Protein AF-A0A919PPS3-F1 (afdb_monomer_lite)

pLDDT: mean 91.89, std 10.54, range [39.44, 98.62]

Sequence (184 aa):
MQTDGSSWEDLTAAFASSGLPVPPVPDALRPALRAPQPWCWTTRDIDPFQMYLFEPGFLADVLAGGTPDYVAVSHAGHGVNSYAVNYHLVHGRLAVIMQVGWGGVYTDNAAAAHRLGELWQRCDAMLARGGPAGAGRVVCVYSGLRGISACGPVQTGGGDVHDFLAAHCTDGTAAFDTAERLIG

Foldseek 3Di:
DDDPDQVQVVQCCVQVVVVADGADDPPVARNQWDDPDPFKIKNDDDDVVCLLVVPCVVVQVVLLLPDDFMKMWGWDADPQAFIWIWIFTDDAQETETEIFTARHPPDPNVVRRVVNVVVRVLVVLLNVLADGNVVFHWYWYYHPPVQATFIDTHDNHGDDSVNRSVVGTDGHCVSSVVSSVVSD

Organism: NCBI:txid685454

Radius of gyration: 15.56 Å; chains: 1; bounding box: 37×28×47 Å

Structure (mmCIF, N/CA/C/O backbone):
data_AF-A0A919PPS3-F1
#
_entry.id   AF-A0A919PPS3-F1
#
loop_
_atom_site.group_PDB
_atom_site.id
_atom_site.type_symbol
_atom_site.label_atom_id
_atom_site.label_alt_id
_atom_site.label_comp_id
_atom_site.label_asym_id
_atom_site.label_entity_id
_atom_site.label_seq_id
_atom_site.pdbx_PDB_ins_code
_atom_site.Cartn_x
_atom_site.Cartn_y
_atom_site.Cartn_z
_atom_site.occupancy
_atom_site.B_iso_or_equiv
_atom_site.auth_seq_id
_atom_site.auth_comp_id
_atom_site.auth_asym_id
_atom_site.auth_atom_id
_atom_site.pdbx_PDB_model_num
ATOM 1 N N . MET A 1 1 ? -2.341 11.490 -26.272 1.00 39.44 1 MET A N 1
ATOM 2 C CA . MET A 1 1 ? -3.622 10.877 -26.669 1.00 39.44 1 MET A CA 1
ATOM 3 C C . MET A 1 1 ? -4.017 9.969 -25.516 1.00 39.44 1 MET A C 1
ATOM 5 O O . MET A 1 1 ? -3.471 8.882 -25.418 1.00 39.44 1 MET A O 1
ATOM 9 N N . GLN A 1 2 ? -4.786 10.483 -24.552 1.00 40.53 2 GLN A N 1
ATOM 10 C CA . GLN A 1 2 ? -5.319 9.660 -23.464 1.00 40.53 2 GLN A CA 1
ATOM 11 C C . GLN A 1 2 ? -6.455 8.843 -24.068 1.00 40.53 2 GLN A C 1
ATOM 13 O O . GLN A 1 2 ? -7.391 9.409 -24.620 1.00 40.53 2 GLN A O 1
ATOM 18 N N . THR A 1 3 ? -6.302 7.527 -24.079 1.00 41.38 3 THR A N 1
ATOM 19 C CA . THR A 1 3 ? -7.403 6.611 -24.360 1.00 41.38 3 THR A CA 1
ATOM 20 C C . THR A 1 3 ? -8.414 6.747 -23.229 1.00 41.38 3 THR A C 1
ATOM 22 O O . THR A 1 3 ? -8.005 6.715 -22.071 1.00 41.38 3 THR A O 1
ATOM 25 N N . ASP A 1 4 ? -9.698 6.891 -23.562 1.00 54.38 4 ASP A N 1
ATOM 26 C CA . ASP A 1 4 ? -10.851 7.037 -22.652 1.00 54.38 4 ASP A CA 1
ATOM 27 C C . ASP A 1 4 ? -11.123 5.790 -21.768 1.00 54.38 4 ASP A C 1
ATOM 29 O O . ASP A 1 4 ? -12.268 5.449 -21.480 1.00 54.38 4 ASP A O 1
ATOM 33 N N . GLY A 1 5 ? -10.075 5.071 -21.359 1.00 65.50 5 GLY A N 1
ATOM 34 C CA . GLY A 1 5 ? -10.147 3.942 -20.439 1.00 65.50 5 GLY A CA 1
ATOM 35 C C . GLY A 1 5 ? -10.211 4.411 -18.989 1.00 65.50 5 GLY A C 1
ATOM 36 O O . GLY A 1 5 ? -9.657 5.449 -18.616 1.00 65.50 5 GLY A O 1
ATOM 37 N N . SER A 1 6 ? -10.886 3.634 -18.149 1.00 89.69 6 SER A N 1
ATOM 38 C CA . SER A 1 6 ? -10.891 3.879 -16.705 1.00 89.69 6 SER A CA 1
ATOM 39 C C . SER A 1 6 ? -9.467 3.766 -16.138 1.00 89.69 6 SER A C 1
ATOM 41 O O . SER A 1 6 ? -8.663 2.964 -16.612 1.00 89.69 6 SER A O 1
ATOM 43 N N . SER A 1 7 ? -9.137 4.505 -15.070 1.00 95.94 7 SER A N 1
ATOM 44 C CA . SER A 1 7 ? -7.825 4.355 -14.406 1.00 95.94 7 SER A CA 1
ATOM 45 C C . SER A 1 7 ? -7.579 2.934 -13.876 1.00 95.94 7 SER A C 1
ATOM 47 O O . SER A 1 7 ? -6.437 2.556 -13.641 1.00 95.94 7 SER A O 1
ATOM 49 N N . TRP A 1 8 ? -8.637 2.137 -13.701 1.00 96.56 8 TRP A N 1
ATOM 50 C CA . TRP A 1 8 ? -8.533 0.713 -13.396 1.00 96.56 8 TRP A CA 1
ATOM 51 C C . TRP A 1 8 ? -7.994 -0.100 -14.581 1.00 96.56 8 TRP A C 1
ATOM 53 O O . TRP A 1 8 ? -7.073 -0.893 -14.404 1.00 96.56 8 TRP A O 1
ATOM 63 N N . GLU A 1 9 ? -8.515 0.118 -15.790 1.00 96.56 9 GLU A N 1
ATOM 64 C CA . GLU A 1 9 ? -8.012 -0.543 -17.002 1.00 96.56 9 GLU A CA 1
ATOM 65 C C . GLU A 1 9 ? -6.553 -0.165 -17.268 1.00 96.56 9 GLU A C 1
ATOM 67 O O . GLU A 1 9 ? -5.735 -1.043 -17.538 1.00 96.56 9 GLU A O 1
ATOM 72 N N . ASP A 1 10 ? -6.207 1.113 -17.098 1.00 96.81 10 ASP A N 1
ATOM 73 C CA . ASP A 1 10 ? -4.829 1.600 -17.215 1.00 96.81 10 ASP A CA 1
ATOM 74 C C . ASP A 1 10 ? -3.877 0.893 -16.233 1.00 96.81 10 ASP A C 1
ATOM 76 O O . ASP A 1 10 ? -2.855 0.346 -16.652 1.00 96.81 10 ASP A O 1
ATOM 80 N N . LEU A 1 11 ? -4.253 0.793 -14.950 1.00 97.50 11 LEU A N 1
ATOM 81 C CA . LEU A 1 11 ? -3.504 0.028 -13.946 1.00 97.50 11 LEU A CA 1
ATOM 82 C C . LEU A 1 11 ? -3.314 -1.427 -14.388 1.00 97.50 11 LEU A C 1
ATOM 84 O O . LEU A 1 11 ? -2.192 -1.935 -14.391 1.00 97.50 11 LEU A O 1
ATOM 88 N N . THR A 1 12 ? -4.395 -2.105 -14.783 1.00 97.75 12 THR A N 1
ATOM 89 C CA . THR A 1 12 ? -4.326 -3.523 -15.171 1.00 97.75 12 THR A CA 1
ATOM 90 C C . THR A 1 12 ? -3.419 -3.738 -16.383 1.00 97.75 12 THR A C 1
ATOM 92 O O . THR A 1 12 ? -2.615 -4.671 -16.389 1.00 97.75 12 THR A O 1
ATOM 95 N N . ALA A 1 13 ? -3.485 -2.848 -17.378 1.00 96.88 13 ALA A N 1
ATOM 96 C CA . ALA A 1 13 ? -2.667 -2.910 -18.581 1.00 96.88 13 ALA A CA 1
ATOM 97 C C . ALA A 1 13 ? -1.187 -2.621 -18.287 1.00 96.88 13 ALA A C 1
ATOM 99 O O . ALA A 1 13 ? -0.305 -3.309 -18.814 1.00 96.88 13 ALA A O 1
ATOM 100 N N . ALA A 1 14 ? -0.893 -1.647 -17.422 1.00 96.94 14 ALA A N 1
ATOM 101 C CA . ALA A 1 14 ? 0.473 -1.313 -17.029 1.00 96.94 14 ALA A CA 1
ATOM 102 C C . ALA A 1 14 ? 1.150 -2.471 -16.278 1.00 96.94 14 ALA A C 1
ATOM 104 O O . ALA A 1 14 ? 2.280 -2.847 -16.601 1.00 96.94 14 ALA A O 1
ATOM 105 N N . PHE A 1 15 ? 0.442 -3.097 -15.333 1.00 97.69 15 PHE A N 1
ATOM 106 C CA . PHE A 1 15 ? 0.951 -4.260 -14.605 1.00 97.69 15 PHE A CA 1
ATOM 107 C C . PHE A 1 15 ? 1.142 -5.468 -15.533 1.00 97.69 15 PHE A C 1
ATOM 109 O O . PHE A 1 15 ? 2.235 -6.036 -15.576 1.00 97.69 15 PHE A O 1
ATOM 116 N N . ALA A 1 16 ? 0.139 -5.799 -16.352 1.00 97.38 16 ALA A N 1
ATOM 117 C CA . ALA A 1 16 ? 0.213 -6.930 -17.276 1.00 97.38 16 ALA A CA 1
ATOM 118 C C . ALA A 1 16 ? 1.343 -6.782 -18.312 1.00 97.38 16 ALA A C 1
ATOM 120 O O . ALA A 1 16 ? 2.111 -7.721 -18.523 1.00 97.38 16 ALA A O 1
ATOM 121 N N . SER A 1 17 ? 1.494 -5.600 -18.924 1.00 96.69 17 SER A N 1
ATOM 122 C CA . SER A 1 17 ? 2.573 -5.337 -19.895 1.00 96.69 17 SER A CA 1
ATOM 123 C C . SER A 1 17 ? 3.970 -5.368 -19.267 1.00 96.69 17 SER A C 1
ATOM 125 O O . SER A 1 17 ? 4.953 -5.599 -19.969 1.00 96.69 17 SER A O 1
ATOM 127 N N . SER A 1 18 ? 4.050 -5.216 -17.944 1.00 95.56 18 SER A N 1
ATOM 128 C CA . SER A 1 18 ? 5.288 -5.300 -17.165 1.00 95.56 18 SER A CA 1
ATOM 129 C C . SER A 1 18 ? 5.562 -6.690 -16.585 1.00 95.56 18 SER A C 1
ATOM 131 O O . SER A 1 18 ? 6.521 -6.858 -15.833 1.00 95.56 18 SER A O 1
ATOM 133 N N . GLY A 1 19 ? 4.729 -7.690 -16.897 1.00 96.31 19 GLY A N 1
ATOM 134 C CA . GLY A 1 19 ? 4.858 -9.036 -16.335 1.00 96.31 19 GLY A CA 1
ATOM 135 C C . GLY A 1 19 ? 4.562 -9.106 -14.833 1.00 96.31 19 GLY A C 1
ATOM 136 O O . GLY A 1 19 ? 5.010 -10.037 -14.165 1.00 96.31 19 GLY A O 1
ATOM 137 N N . LEU A 1 20 ? 3.833 -8.126 -14.294 1.00 97.81 20 LEU A N 1
ATOM 138 C CA . LEU A 1 20 ? 3.427 -8.081 -12.896 1.00 97.81 20 LEU A CA 1
ATOM 139 C C . LEU A 1 20 ? 1.974 -8.560 -12.739 1.00 97.81 20 LEU A C 1
ATOM 141 O O . LEU A 1 20 ? 1.107 -8.149 -13.513 1.00 97.81 20 LEU A O 1
ATOM 145 N N . PRO A 1 21 ? 1.670 -9.384 -11.721 1.00 97.88 21 PRO A N 1
ATOM 146 C CA . PRO A 1 21 ? 0.286 -9.625 -11.333 1.00 97.88 21 PRO A CA 1
ATOM 147 C C . PRO A 1 21 ? -0.425 -8.330 -10.907 1.00 97.88 21 PRO A C 1
ATOM 149 O O . PRO A 1 21 ? 0.188 -7.409 -10.380 1.00 97.88 21 PRO A O 1
ATOM 152 N N . VAL A 1 22 ? -1.731 -8.247 -11.151 1.00 97.88 22 VAL A N 1
ATOM 153 C CA . VAL A 1 22 ? -2.520 -7.044 -10.850 1.00 97.88 22 VAL A CA 1
ATOM 154 C C . VAL A 1 22 ? -2.787 -6.959 -9.338 1.00 97.88 22 VAL A C 1
ATOM 156 O O . VAL A 1 22 ? -3.219 -7.956 -8.753 1.00 97.88 22 VAL A O 1
ATOM 159 N N . PRO A 1 23 ? -2.578 -5.799 -8.689 1.00 98.00 23 PRO A N 1
ATOM 160 C CA . PRO A 1 23 ? -2.896 -5.623 -7.277 1.00 98.00 23 PRO A CA 1
ATOM 161 C C . PRO A 1 23 ? -4.410 -5.712 -7.032 1.00 98.00 23 PRO A C 1
ATOM 163 O O . PRO A 1 23 ? -5.196 -5.227 -7.853 1.00 98.00 23 PRO A O 1
ATOM 166 N N . PRO A 1 24 ? -4.850 -6.264 -5.888 1.00 97.88 24 PRO A N 1
ATOM 167 C CA . PRO A 1 24 ? -6.259 -6.281 -5.555 1.00 97.88 24 PRO A CA 1
ATOM 168 C C . PRO A 1 24 ? -6.731 -4.849 -5.297 1.00 97.88 24 PRO A C 1
ATOM 170 O O . PRO A 1 24 ? -6.138 -4.104 -4.521 1.00 97.88 24 PRO A O 1
ATOM 173 N N . VAL A 1 25 ? -7.818 -4.461 -5.955 1.00 97.94 25 VAL A N 1
ATOM 174 C CA . VAL A 1 25 ? -8.515 -3.198 -5.709 1.00 97.94 25 VAL A CA 1
ATOM 175 C C . VAL A 1 25 ? -9.984 -3.530 -5.468 1.00 97.94 25 VAL A C 1
ATOM 177 O O . VAL A 1 25 ? -10.609 -4.095 -6.379 1.00 97.94 25 VAL A O 1
ATOM 180 N N . PRO A 1 26 ? -10.548 -3.191 -4.290 1.00 96.81 26 PRO A N 1
ATOM 181 C CA . PRO A 1 26 ? -11.962 -3.411 -4.006 1.00 96.81 26 PRO A CA 1
ATOM 182 C C . PRO A 1 26 ? -12.857 -2.786 -5.078 1.00 96.81 26 PRO A C 1
ATOM 184 O O . PRO A 1 26 ? -12.636 -1.639 -5.471 1.00 96.81 26 PRO A O 1
ATOM 187 N N . ASP A 1 27 ? -13.893 -3.508 -5.515 1.00 95.56 27 ASP A N 1
ATOM 188 C CA . ASP A 1 27 ? -14.814 -3.051 -6.568 1.00 95.56 27 ASP A CA 1
ATOM 189 C C . ASP A 1 27 ? -15.398 -1.664 -6.264 1.00 95.56 27 ASP A C 1
ATOM 191 O O . ASP A 1 27 ? -15.474 -0.815 -7.149 1.00 95.56 27 ASP A O 1
ATOM 195 N N . ALA A 1 28 ? -15.727 -1.404 -4.994 1.00 95.62 28 ALA A N 1
ATOM 196 C CA . ALA A 1 28 ? -16.267 -0.127 -4.530 1.00 95.62 28 ALA A CA 1
ATOM 197 C C . ALA A 1 28 ? -15.304 1.064 -4.709 1.00 95.62 28 ALA A C 1
ATOM 199 O O . ALA A 1 28 ? -15.752 2.206 -4.780 1.00 95.62 28 ALA A O 1
ATOM 200 N N . LEU A 1 29 ? -13.993 0.813 -4.787 1.00 97.38 29 LEU A N 1
ATOM 201 C CA . LEU A 1 29 ? -12.964 1.845 -4.926 1.00 97.38 29 LEU A CA 1
ATOM 202 C C . LEU A 1 29 ? -12.531 2.069 -6.382 1.00 97.38 29 LEU A C 1
ATOM 204 O O . LEU A 1 29 ? -12.005 3.137 -6.694 1.00 97.38 29 LEU A O 1
ATOM 208 N N . ARG A 1 30 ? -12.778 1.114 -7.292 1.00 97.06 30 ARG A N 1
ATOM 209 C CA . ARG A 1 30 ? -12.368 1.224 -8.707 1.00 97.06 30 ARG A CA 1
ATOM 210 C C . ARG A 1 30 ? -12.937 2.458 -9.420 1.00 97.06 30 ARG A C 1
ATOM 212 O O . ARG A 1 30 ? -12.157 3.114 -10.106 1.00 97.06 30 ARG A O 1
ATOM 219 N N . PRO A 1 31 ? -14.223 2.839 -9.253 1.00 96.56 31 PRO A N 1
ATOM 220 C CA . PRO A 1 31 ? -14.768 4.026 -9.918 1.00 96.56 31 PRO A CA 1
ATOM 221 C C . PRO A 1 31 ? -14.121 5.344 -9.474 1.00 96.56 31 PRO A C 1
ATOM 223 O O . PRO A 1 31 ? -14.172 6.322 -10.211 1.00 96.56 31 PRO A O 1
ATOM 226 N N . ALA A 1 32 ? -13.531 5.383 -8.274 1.00 97.19 32 ALA A N 1
ATOM 227 C CA . ALA A 1 32 ? -12.870 6.566 -7.720 1.00 97.19 32 ALA A CA 1
ATOM 228 C C . ALA A 1 32 ? -11.358 6.600 -8.001 1.00 97.19 32 ALA A C 1
ATOM 230 O O . ALA A 1 32 ? -10.677 7.545 -7.595 1.00 97.19 32 ALA A O 1
ATOM 231 N N . LEU A 1 33 ? -10.813 5.562 -8.641 1.00 97.94 33 LEU A N 1
ATOM 232 C CA . LEU A 1 33 ? -9.390 5.465 -8.924 1.00 97.94 33 LEU A CA 1
ATOM 233 C C . LEU A 1 33 ? -8.995 6.535 -9.946 1.00 97.94 33 LEU A C 1
ATOM 235 O O . LEU A 1 33 ? -9.644 6.698 -10.977 1.00 97.94 33 LEU A O 1
ATOM 239 N N . ARG A 1 34 ? -7.912 7.254 -9.659 1.00 97.81 34 ARG A N 1
ATOM 240 C CA . ARG A 1 34 ? -7.309 8.259 -10.540 1.00 97.81 34 ARG A CA 1
ATOM 241 C C . ARG A 1 34 ? -5.864 7.878 -10.823 1.00 97.81 34 ARG A C 1
ATOM 243 O O . ARG A 1 34 ? -5.223 7.287 -9.957 1.00 97.81 34 ARG A O 1
ATOM 250 N N . ALA A 1 35 ? -5.339 8.291 -11.972 1.00 96.94 35 ALA A N 1
ATOM 251 C CA . ALA A 1 35 ? -3.929 8.143 -12.335 1.00 96.94 35 ALA A CA 1
ATOM 252 C C . ALA A 1 35 ? -3.244 9.523 -12.453 1.00 96.94 35 ALA A C 1
ATOM 254 O O . ALA A 1 35 ? -3.087 10.036 -13.562 1.00 96.94 35 ALA A O 1
ATOM 255 N N . PRO A 1 36 ? -2.902 10.196 -11.333 1.00 95.56 36 PRO A N 1
ATOM 256 C CA . PRO A 1 36 ? -2.409 11.579 -11.369 1.00 95.56 36 PRO A CA 1
ATOM 257 C C . PRO A 1 36 ? -1.031 11.734 -12.033 1.00 95.56 36 PRO A C 1
ATOM 259 O O . PRO A 1 36 ? -0.667 12.836 -12.431 1.00 95.56 36 PRO A O 1
ATOM 262 N N . GLN A 1 37 ? -0.261 10.651 -12.144 1.00 94.31 37 GLN A N 1
ATOM 263 C CA . GLN A 1 37 ? 1.046 10.617 -12.800 1.00 94.31 37 GLN A CA 1
ATOM 264 C C . GLN A 1 37 ? 1.357 9.186 -13.271 1.00 94.31 37 GLN A C 1
ATOM 266 O O . GLN A 1 37 ? 0.689 8.249 -12.824 1.00 94.31 37 GLN A O 1
ATOM 271 N N . PRO A 1 38 ? 2.362 8.990 -14.146 1.00 94.19 38 PRO A N 1
ATOM 272 C CA . PRO A 1 38 ? 2.759 7.659 -14.587 1.00 94.19 38 PRO A CA 1
ATOM 273 C C . PRO A 1 38 ? 3.053 6.743 -13.402 1.00 94.19 38 PRO A C 1
ATOM 275 O O . PRO A 1 38 ? 3.725 7.154 -12.457 1.00 94.19 38 PRO A O 1
ATOM 278 N N . TRP A 1 39 ? 2.566 5.503 -13.472 1.00 96.12 39 TRP A N 1
ATOM 279 C CA . TRP A 1 39 ? 2.789 4.497 -12.436 1.00 96.12 39 TRP A CA 1
ATOM 280 C C . TRP A 1 39 ? 2.314 4.897 -11.030 1.00 96.12 39 TRP A C 1
ATOM 282 O O . TRP A 1 39 ? 2.901 4.497 -10.026 1.00 96.12 39 TRP A O 1
ATOM 292 N N . CYS A 1 40 ? 1.237 5.674 -10.935 1.00 98.06 40 CYS A N 1
ATOM 293 C CA . CYS A 1 40 ? 0.580 5.976 -9.670 1.00 98.06 40 CYS A CA 1
ATOM 294 C C . CYS A 1 40 ? -0.930 5.974 -9.871 1.00 98.06 40 CYS A C 1
ATOM 296 O O . CYS A 1 40 ? -1.449 6.769 -10.650 1.00 98.06 40 CYS A O 1
ATOM 298 N N . TRP A 1 41 ? -1.624 5.115 -9.133 1.00 98.56 41 TRP A N 1
ATOM 299 C CA . TRP A 1 41 ? -3.073 4.981 -9.154 1.00 98.56 41 TRP A CA 1
ATOM 300 C C . TRP A 1 41 ? -3.608 5.073 -7.736 1.00 98.56 41 TRP A C 1
ATOM 302 O O . TRP A 1 41 ? -3.172 4.327 -6.866 1.00 98.56 41 TRP A O 1
ATOM 312 N N . THR A 1 42 ? -4.538 5.986 -7.475 1.00 98.50 42 THR A N 1
ATOM 313 C CA . THR A 1 42 ? -4.988 6.269 -6.107 1.00 98.50 42 THR A CA 1
ATOM 314 C C . THR A 1 42 ? -6.402 6.836 -6.057 1.00 98.50 42 THR A C 1
ATOM 316 O O . THR A 1 42 ? -6.835 7.542 -6.970 1.00 98.50 42 THR A O 1
ATOM 319 N N . THR A 1 43 ? -7.121 6.563 -4.969 1.00 98.38 43 THR A N 1
ATOM 320 C CA . THR A 1 43 ? -8.435 7.163 -4.671 1.00 98.38 43 THR A CA 1
ATOM 321 C C . THR A 1 43 ? -8.353 8.381 -3.744 1.00 98.38 43 THR A C 1
ATOM 323 O O . THR A 1 43 ? -9.365 9.034 -3.506 1.00 98.38 43 THR A O 1
ATOM 326 N N . ARG A 1 44 ? -7.163 8.727 -3.234 1.00 96.56 44 ARG A N 1
ATOM 327 C CA . ARG A 1 44 ? -6.901 9.953 -2.450 1.00 96.56 44 ARG A CA 1
ATOM 328 C C . ARG A 1 44 ? -5.644 10.668 -2.935 1.00 96.56 44 ARG A C 1
ATOM 330 O O . ARG A 1 44 ? -4.873 10.103 -3.707 1.00 96.56 44 ARG A O 1
ATOM 337 N N . ASP A 1 45 ? -5.431 11.903 -2.505 1.00 96.12 45 ASP A N 1
ATOM 338 C CA . ASP A 1 45 ? -4.187 12.611 -2.815 1.00 96.12 45 ASP A CA 1
ATOM 339 C C . ASP A 1 45 ? -3.027 11.962 -2.052 1.00 96.12 45 ASP A C 1
ATOM 341 O O . ASP A 1 45 ? -3.095 11.795 -0.832 1.00 96.12 45 ASP A O 1
ATOM 345 N N . ILE A 1 46 ? -2.006 11.541 -2.801 1.00 95.06 46 ILE A N 1
ATOM 346 C CA . ILE A 1 46 ? -0.822 10.826 -2.324 1.00 95.06 46 ILE A CA 1
ATOM 347 C C . ILE A 1 46 ? 0.376 11.231 -3.184 1.00 95.06 46 ILE A C 1
ATOM 349 O O . ILE A 1 46 ? 0.262 11.341 -4.408 1.00 95.06 46 ILE A O 1
ATOM 353 N N . ASP A 1 47 ? 1.530 11.382 -2.539 1.00 95.69 47 ASP A N 1
ATOM 354 C CA . ASP A 1 47 ? 2.826 11.472 -3.203 1.00 95.69 47 ASP A CA 1
ATOM 355 C C . ASP A 1 47 ? 3.467 10.064 -3.275 1.00 95.69 47 ASP A C 1
ATOM 357 O O . ASP A 1 47 ? 3.739 9.450 -2.235 1.00 95.69 47 ASP A O 1
ATOM 361 N N . PRO A 1 48 ? 3.717 9.506 -4.476 1.00 95.62 48 PRO A N 1
ATOM 362 C CA . PRO A 1 48 ? 4.326 8.188 -4.628 1.00 95.62 48 PRO A CA 1
ATOM 363 C C . PRO A 1 48 ? 5.766 8.150 -4.112 1.00 95.62 48 PRO A C 1
ATOM 365 O O . PRO A 1 48 ? 6.243 7.085 -3.720 1.00 95.62 48 PRO A O 1
ATOM 368 N N . PHE A 1 49 ? 6.464 9.287 -4.076 1.00 94.75 49 PHE A N 1
ATOM 369 C CA . PHE A 1 49 ? 7.797 9.358 -3.503 1.00 94.75 49 PHE A CA 1
ATOM 370 C C . PHE A 1 49 ? 7.744 9.219 -1.980 1.00 94.75 49 PHE A C 1
ATOM 372 O O . PHE A 1 49 ? 8.558 8.490 -1.420 1.00 94.75 49 PHE A O 1
ATOM 379 N N . GLN A 1 50 ? 6.739 9.793 -1.310 1.00 95.88 50 GLN A N 1
ATOM 380 C CA . GLN A 1 50 ? 6.513 9.556 0.123 1.00 95.88 50 GLN A CA 1
ATOM 381 C C . GLN A 1 50 ? 6.147 8.093 0.411 1.00 95.88 50 GLN A C 1
ATOM 383 O O . GLN A 1 50 ? 6.632 7.516 1.388 1.00 95.88 50 GLN A O 1
ATOM 388 N N . MET A 1 51 ? 5.348 7.451 -0.456 1.00 96.62 51 MET A N 1
ATOM 389 C CA . MET A 1 51 ? 5.108 6.001 -0.357 1.00 96.62 51 MET A CA 1
ATOM 390 C C . MET A 1 51 ? 6.420 5.212 -0.483 1.00 96.62 51 MET A C 1
ATOM 392 O O . MET A 1 51 ? 6.670 4.294 0.295 1.00 96.62 51 MET A O 1
ATOM 396 N N . TYR A 1 52 ? 7.288 5.591 -1.426 1.00 95.88 52 TYR A N 1
ATOM 397 C CA . TYR A 1 52 ? 8.598 4.964 -1.621 1.00 95.88 52 TYR A CA 1
ATOM 398 C C . TYR A 1 52 ? 9.560 5.187 -0.441 1.00 95.88 52 TYR A C 1
ATOM 400 O O . TYR A 1 52 ? 10.290 4.279 -0.023 1.00 95.88 52 TYR A O 1
ATOM 408 N N . LEU A 1 53 ? 9.562 6.380 0.147 1.00 94.88 53 LEU A N 1
ATOM 409 C CA . LEU A 1 53 ? 10.303 6.646 1.377 1.00 94.88 53 LEU A CA 1
ATOM 410 C C . LEU A 1 53 ? 9.724 5.886 2.578 1.00 94.88 53 LEU A C 1
ATOM 412 O O . LEU A 1 53 ? 10.422 5.741 3.580 1.00 94.88 53 LEU A O 1
ATOM 416 N N . PHE A 1 54 ? 8.531 5.299 2.426 1.00 93.62 54 PHE A N 1
ATOM 417 C CA . PHE A 1 54 ? 7.814 4.560 3.458 1.00 93.62 54 PHE A CA 1
ATOM 418 C C . PHE A 1 54 ? 7.562 5.455 4.678 1.00 93.62 54 PHE A C 1
ATOM 420 O O . PHE A 1 54 ? 7.825 5.076 5.819 1.00 93.62 54 PHE A O 1
ATOM 427 N N . GLU A 1 55 ? 7.126 6.694 4.410 1.00 93.31 55 GLU A N 1
ATOM 428 C CA . GLU A 1 55 ? 6.982 7.719 5.441 1.00 93.31 55 GLU A CA 1
ATOM 429 C C . GLU A 1 55 ? 5.971 7.308 6.524 1.00 93.31 55 GLU A C 1
ATOM 431 O O . GLU A 1 55 ? 4.881 6.812 6.213 1.00 93.31 55 GLU A O 1
ATOM 436 N N . PRO A 1 56 ? 6.280 7.564 7.809 1.00 91.31 56 PRO A N 1
ATOM 437 C CA . PRO A 1 56 ? 5.451 7.111 8.924 1.00 91.31 56 PRO A CA 1
ATOM 438 C C . PRO A 1 56 ? 4.078 7.792 8.968 1.00 91.31 56 PRO A C 1
ATOM 440 O O . PRO A 1 56 ? 3.171 7.260 9.602 1.00 91.31 56 PRO A O 1
ATOM 443 N N . GLY A 1 57 ? 3.897 8.929 8.284 1.00 92.56 57 GLY A N 1
ATOM 444 C CA . GLY A 1 57 ? 2.640 9.683 8.267 1.00 92.56 57 GLY A CA 1
ATOM 445 C C . GLY A 1 57 ? 1.438 8.856 7.801 1.00 92.56 57 GLY A C 1
ATOM 446 O O . GLY A 1 57 ? 0.365 8.955 8.387 1.00 92.56 57 GLY A O 1
ATOM 447 N N . PHE A 1 58 ? 1.618 7.961 6.824 1.00 92.50 58 PHE A N 1
ATOM 448 C CA . PHE A 1 58 ? 0.530 7.088 6.364 1.00 92.50 58 PHE A CA 1
ATOM 449 C C . PHE A 1 58 ? 0.089 6.093 7.433 1.00 92.50 58 PHE A C 1
ATOM 451 O O . PHE A 1 58 ? -1.104 5.845 7.602 1.00 92.50 58 PHE A O 1
ATOM 458 N N . LEU A 1 59 ? 1.052 5.520 8.156 1.00 93.69 59 LEU A N 1
ATOM 459 C CA . LEU A 1 59 ? 0.755 4.615 9.256 1.00 93.69 59 LEU A CA 1
ATOM 460 C C . LEU A 1 59 ? 0.133 5.392 10.419 1.00 93.69 59 LEU A C 1
ATOM 462 O O . LEU A 1 59 ? -0.883 4.955 10.944 1.00 93.69 59 LEU A O 1
ATOM 466 N N . ALA A 1 60 ? 0.655 6.573 10.752 1.00 93.75 60 ALA A N 1
ATOM 467 C CA . ALA A 1 60 ? 0.087 7.447 11.776 1.00 93.75 60 ALA A CA 1
ATOM 468 C C . ALA A 1 60 ? -1.387 7.799 11.494 1.00 93.75 60 ALA A C 1
ATOM 470 O O . ALA A 1 60 ? -2.219 7.671 12.391 1.00 93.75 60 ALA A O 1
ATOM 471 N N . ASP A 1 61 ? -1.736 8.145 10.247 1.00 92.06 61 ASP A N 1
ATOM 472 C CA . ASP A 1 61 ? -3.124 8.379 9.822 1.00 92.06 61 ASP A CA 1
ATOM 473 C C . ASP A 1 61 ? -4.016 7.165 10.132 1.00 92.06 61 ASP A C 1
ATOM 475 O O . ASP A 1 61 ? -5.107 7.307 10.697 1.00 92.06 61 ASP A O 1
ATOM 479 N N . VAL A 1 62 ? -3.548 5.964 9.767 1.00 92.56 62 VAL A N 1
ATOM 480 C CA . VAL A 1 62 ? -4.274 4.704 9.984 1.00 92.56 62 VAL A CA 1
ATOM 481 C C . VAL A 1 62 ? -4.435 4.414 11.475 1.00 92.56 62 VAL A C 1
ATOM 483 O O . VAL A 1 62 ? -5.530 4.027 11.895 1.00 92.56 62 VAL A O 1
ATOM 486 N N . LEU A 1 63 ? -3.383 4.634 12.270 1.00 92.50 63 LEU A N 1
ATOM 487 C CA . LEU A 1 63 ? -3.377 4.415 13.718 1.00 92.50 63 LEU A CA 1
ATOM 488 C C . LEU A 1 63 ? -4.257 5.417 14.478 1.00 92.50 63 LEU A C 1
ATOM 490 O O . LEU A 1 63 ? -4.836 5.078 15.511 1.00 92.50 63 LEU A O 1
ATOM 494 N N . ALA A 1 64 ? -4.418 6.635 13.960 1.00 90.62 64 ALA A N 1
ATOM 495 C CA . ALA A 1 64 ? -5.329 7.624 14.527 1.00 90.62 64 ALA A CA 1
ATOM 496 C C . ALA A 1 64 ? -6.809 7.199 14.413 1.00 90.62 64 ALA A C 1
ATOM 498 O O . ALA A 1 64 ? -7.642 7.649 15.199 1.00 90.62 64 ALA A O 1
ATOM 499 N N . GLY A 1 65 ? -7.145 6.289 13.488 1.00 83.56 65 GLY A N 1
ATOM 500 C CA . GLY A 1 65 ? -8.470 5.665 13.401 1.00 83.56 65 GLY A CA 1
ATOM 501 C C . GLY A 1 65 ? -9.520 6.454 12.612 1.00 83.56 65 GLY A C 1
ATOM 502 O O . GLY A 1 65 ? -10.689 6.080 12.622 1.00 83.56 65 GLY A O 1
ATOM 503 N N . GLY A 1 66 ? -9.122 7.516 11.908 1.00 84.44 66 GLY A N 1
ATOM 504 C CA . GLY A 1 66 ? -10.017 8.364 11.109 1.00 84.44 66 GLY A CA 1
ATOM 505 C C . GLY A 1 66 ? -9.902 8.177 9.597 1.00 84.44 66 GLY A C 1
ATOM 506 O O . GLY A 1 66 ? -10.602 8.855 8.850 1.00 84.44 66 GLY A O 1
ATOM 507 N N . THR A 1 67 ? -9.010 7.305 9.119 1.00 91.56 67 THR A N 1
ATOM 508 C CA . THR A 1 67 ? -8.756 7.186 7.679 1.00 91.56 67 THR A CA 1
ATOM 509 C C . THR A 1 67 ? -9.936 6.528 6.963 1.00 91.56 67 THR A C 1
ATOM 511 O O . THR A 1 67 ? -10.240 5.368 7.289 1.00 91.56 67 THR A O 1
ATOM 514 N N . PRO A 1 68 ? -10.565 7.219 5.987 1.00 94.06 68 PRO A N 1
ATOM 515 C CA . PRO A 1 68 ? -11.572 6.625 5.116 1.00 94.06 68 PRO A CA 1
ATOM 516 C C . PRO A 1 68 ? -10.987 5.478 4.299 1.00 94.06 68 PRO A C 1
ATOM 518 O O . PRO A 1 68 ? -9.768 5.346 4.186 1.00 94.06 68 PRO A O 1
ATOM 521 N N . ASP A 1 69 ? -11.859 4.684 3.688 1.00 96.69 69 ASP A N 1
ATOM 522 C CA . ASP A 1 69 ? -11.424 3.649 2.762 1.00 96.69 69 ASP A CA 1
ATOM 523 C C . ASP A 1 69 ? -10.725 4.270 1.547 1.00 96.69 69 ASP A C 1
ATOM 525 O O . ASP A 1 69 ? -11.224 5.213 0.928 1.00 96.69 69 ASP A O 1
ATOM 529 N N . TYR A 1 70 ? -9.553 3.744 1.207 1.00 98.25 70 TYR A N 1
ATOM 530 C CA . TYR A 1 70 ? -8.799 4.162 0.036 1.00 98.25 70 TYR A CA 1
ATOM 531 C C . TYR A 1 70 ? -7.875 3.053 -0.453 1.00 98.25 70 TYR A C 1
ATOM 533 O O . TYR A 1 70 ? -7.513 2.135 0.284 1.00 98.25 70 TYR A O 1
ATOM 541 N N . VAL A 1 71 ? -7.450 3.179 -1.705 1.00 98.62 71 VAL A N 1
ATOM 542 C CA . VAL A 1 71 ? -6.353 2.390 -2.255 1.00 98.62 71 VAL A CA 1
ATOM 543 C C . VAL A 1 71 ? -5.375 3.320 -2.954 1.00 98.62 71 VAL A C 1
ATOM 545 O O . VAL A 1 71 ? -5.775 4.325 -3.546 1.00 98.62 71 VAL A O 1
ATOM 548 N N . ALA A 1 72 ? -4.095 2.986 -2.875 1.00 98.62 72 ALA A N 1
ATOM 549 C CA . ALA A 1 72 ? -3.047 3.607 -3.655 1.00 98.62 72 ALA A CA 1
ATOM 550 C C . ALA A 1 72 ? -2.004 2.570 -4.055 1.00 98.62 72 ALA A C 1
ATOM 552 O O . ALA A 1 72 ? -1.529 1.795 -3.228 1.00 98.62 72 ALA A O 1
ATOM 553 N N . VAL A 1 73 ? -1.632 2.588 -5.326 1.00 98.56 73 VAL A N 1
ATOM 554 C CA . VAL A 1 73 ? -0.586 1.757 -5.908 1.00 98.56 73 VAL A CA 1
ATOM 555 C C . VAL A 1 73 ? 0.377 2.681 -6.621 1.00 98.56 73 VAL A C 1
ATOM 557 O O . VAL A 1 73 ? -0.051 3.506 -7.426 1.00 98.56 73 VAL A O 1
ATOM 560 N N . SER A 1 74 ? 1.669 2.553 -6.355 1.00 98.12 74 SER A N 1
ATOM 561 C CA . SER A 1 74 ? 2.672 3.292 -7.113 1.00 98.12 74 SER A CA 1
ATOM 562 C C . SER A 1 74 ? 3.911 2.467 -7.400 1.00 98.12 74 SER A C 1
ATOM 564 O O . SER A 1 74 ? 4.239 1.546 -6.657 1.00 98.12 74 SER A O 1
ATOM 566 N N . HIS A 1 75 ? 4.624 2.820 -8.463 1.00 96.75 75 HIS A N 1
ATOM 567 C CA . HIS A 1 75 ? 6.010 2.426 -8.666 1.00 96.75 75 HIS A CA 1
ATOM 568 C C . HIS A 1 75 ? 6.875 3.678 -8.597 1.00 96.75 75 HIS A C 1
ATOM 570 O O . HIS A 1 75 ? 6.667 4.635 -9.339 1.00 96.75 75 HIS A O 1
ATOM 576 N N . ALA A 1 76 ? 7.806 3.702 -7.650 1.00 94.44 76 ALA A N 1
ATOM 577 C CA . ALA A 1 76 ? 8.664 4.855 -7.412 1.00 94.44 76 ALA A CA 1
ATOM 578 C C . ALA A 1 76 ? 10.041 4.412 -6.921 1.00 94.44 76 ALA A C 1
ATOM 580 O O . ALA A 1 76 ? 10.228 3.283 -6.459 1.00 94.44 76 ALA A O 1
ATOM 581 N N . GLY A 1 77 ? 11.019 5.302 -7.061 1.00 89.94 77 GLY A N 1
ATOM 582 C CA . GLY A 1 77 ? 12.409 4.983 -6.794 1.00 89.94 77 GLY A CA 1
ATOM 583 C C . GLY A 1 77 ? 13.344 6.176 -6.904 1.00 89.94 77 GLY A C 1
ATOM 584 O O . GLY A 1 77 ? 12.942 7.263 -7.317 1.00 89.94 77 GLY A O 1
ATOM 585 N N . HIS A 1 78 ? 14.608 5.962 -6.544 1.00 82.62 78 HIS A N 1
ATOM 586 C CA . HIS A 1 78 ? 15.664 6.959 -6.698 1.00 82.62 78 HIS A CA 1
ATOM 587 C C . HIS A 1 78 ? 16.871 6.364 -7.433 1.00 82.62 78 HIS A C 1
ATOM 589 O O . HIS A 1 78 ? 17.583 5.506 -6.904 1.00 82.62 78 HIS A O 1
ATOM 595 N N . GLY A 1 79 ? 17.115 6.857 -8.651 1.00 76.44 79 GLY A N 1
ATOM 596 C CA . GLY A 1 79 ? 18.186 6.383 -9.529 1.00 76.44 79 GLY A CA 1
ATOM 597 C C . GLY A 1 79 ? 17.942 4.978 -10.089 1.00 76.44 79 GLY A C 1
ATOM 598 O O . GLY A 1 79 ? 16.889 4.387 -9.900 1.00 76.44 79 GLY A O 1
ATOM 599 N N . VAL A 1 80 ? 18.946 4.422 -10.768 1.00 65.44 80 VAL A N 1
ATOM 600 C CA . VAL A 1 80 ? 18.841 3.147 -11.510 1.00 65.44 80 VAL A CA 1
ATOM 601 C C . VAL A 1 80 ? 18.747 1.884 -10.631 1.00 65.44 80 VAL A C 1
ATOM 603 O O . VAL A 1 80 ? 18.483 0.797 -11.141 1.00 65.44 80 VAL A O 1
ATOM 606 N N . ASN A 1 81 ? 18.956 2.006 -9.316 1.00 65.88 81 ASN A N 1
ATOM 607 C CA . ASN A 1 81 ? 19.180 0.857 -8.428 1.00 65.88 81 ASN A CA 1
ATOM 608 C C . ASN A 1 81 ? 18.041 0.564 -7.449 1.00 65.88 81 ASN A C 1
ATOM 610 O O . ASN A 1 81 ? 17.983 -0.548 -6.930 1.00 65.88 81 ASN A O 1
ATOM 614 N N . SER A 1 82 ? 17.161 1.528 -7.180 1.00 75.19 82 SER A N 1
ATOM 615 C CA . SER A 1 82 ? 16.227 1.425 -6.058 1.00 75.19 82 SER A CA 1
ATOM 616 C C . SER A 1 82 ? 14.834 1.831 -6.494 1.00 75.19 82 SER A C 1
ATOM 618 O O . SER A 1 82 ? 14.475 3.000 -6.395 1.00 75.19 82 SER A O 1
ATOM 620 N N . TYR A 1 83 ? 14.068 0.850 -6.960 1.00 90.31 83 TYR A N 1
ATOM 621 C CA . TYR A 1 83 ? 12.662 0.994 -7.309 1.00 90.31 83 TYR A CA 1
ATOM 622 C C . TYR A 1 83 ? 11.816 0.011 -6.507 1.00 90.31 83 TYR A C 1
ATOM 624 O O . TYR A 1 83 ? 12.257 -1.102 -6.204 1.00 90.31 83 TYR A O 1
ATOM 632 N N . ALA A 1 84 ? 10.600 0.418 -6.165 1.00 95.50 84 ALA A N 1
ATOM 633 C CA . ALA A 1 84 ? 9.651 -0.431 -5.473 1.00 95.50 84 ALA A CA 1
ATOM 634 C C . ALA A 1 84 ? 8.227 -0.209 -5.966 1.00 95.50 84 ALA A C 1
ATOM 636 O O . ALA A 1 84 ? 7.841 0.910 -6.305 1.00 95.50 84 ALA A O 1
ATOM 637 N N . VAL A 1 85 ? 7.448 -1.288 -5.944 1.00 97.88 85 VAL A N 1
ATOM 638 C CA . VAL A 1 85 ? 5.991 -1.227 -5.975 1.00 97.88 85 VAL A CA 1
ATOM 639 C C . VAL A 1 85 ? 5.512 -0.988 -4.545 1.00 97.88 85 VAL A C 1
ATOM 641 O O . VAL A 1 85 ? 5.806 -1.773 -3.639 1.00 97.88 85 VAL A O 1
ATOM 644 N N . ASN A 1 86 ? 4.789 0.107 -4.347 1.00 98.25 86 ASN A N 1
ATOM 645 C CA . ASN A 1 86 ? 4.173 0.495 -3.087 1.00 98.25 86 ASN A CA 1
ATOM 646 C C . ASN A 1 86 ? 2.663 0.286 -3.184 1.00 98.25 86 ASN A C 1
ATOM 648 O O . ASN A 1 86 ? 2.053 0.568 -4.216 1.00 98.25 86 ASN A O 1
ATOM 652 N N . TYR A 1 87 ? 2.061 -0.185 -2.102 1.00 98.62 87 TYR A N 1
ATOM 653 C CA . TYR A 1 87 ? 0.645 -0.506 -2.040 1.00 98.62 87 TYR A CA 1
ATOM 654 C C . TYR A 1 87 ? 0.090 -0.126 -0.674 1.00 98.62 87 TYR A C 1
ATOM 656 O O . TYR A 1 87 ? 0.477 -0.703 0.342 1.00 98.62 87 TYR A O 1
ATOM 664 N N . HIS A 1 88 ? -0.810 0.850 -0.654 1.00 98.56 88 HIS A N 1
ATOM 665 C CA . HIS A 1 88 ? -1.585 1.207 0.523 1.00 98.56 88 HIS A CA 1
ATOM 666 C C . HIS A 1 88 ? -3.043 0.846 0.272 1.00 98.56 88 HIS A C 1
ATOM 668 O O . HIS A 1 88 ? -3.619 1.219 -0.748 1.00 98.56 88 HIS A O 1
ATOM 674 N N . LEU A 1 89 ? -3.646 0.158 1.225 1.00 98.38 89 LEU A N 1
ATOM 675 C CA . LEU A 1 89 ? -5.056 -0.181 1.223 1.00 98.38 89 LEU A CA 1
ATOM 676 C C . LEU A 1 89 ? -5.604 0.100 2.607 1.00 98.38 89 LEU A C 1
ATOM 678 O O . LEU A 1 89 ? -5.056 -0.374 3.595 1.00 98.38 89 LEU A O 1
ATOM 682 N N . VAL A 1 90 ? -6.719 0.806 2.666 1.00 97.00 90 VAL A N 1
ATOM 683 C CA . VAL A 1 90 ? -7.597 0.847 3.827 1.00 97.00 90 VAL A CA 1
ATOM 684 C C . VAL A 1 90 ? -8.984 0.495 3.322 1.00 97.00 90 VAL A C 1
ATOM 686 O O . VAL A 1 90 ? -9.516 1.183 2.456 1.00 97.00 90 VAL A O 1
ATOM 689 N N . HIS A 1 91 ? -9.549 -0.600 3.818 1.00 96.31 91 HIS A N 1
ATOM 690 C CA . HIS A 1 91 ? -10.891 -1.026 3.450 1.00 96.31 91 HIS A CA 1
ATOM 691 C C . HIS A 1 91 ? -11.568 -1.747 4.613 1.00 96.31 91 HIS A C 1
ATOM 693 O O . HIS A 1 91 ? -11.144 -2.833 5.022 1.00 96.31 91 HIS A O 1
ATOM 699 N N . GLY A 1 92 ? -12.604 -1.127 5.181 1.00 93.31 92 GLY A N 1
ATOM 700 C CA . GLY A 1 92 ? -13.299 -1.659 6.349 1.00 93.31 92 GLY A CA 1
ATOM 701 C C . GLY A 1 92 ? -12.339 -1.911 7.521 1.00 93.31 92 GLY A C 1
ATOM 702 O O . GLY A 1 92 ? -11.694 -0.988 8.035 1.00 93.31 92 GLY A O 1
ATOM 703 N N . ARG A 1 93 ? -12.259 -3.173 7.962 1.00 93.50 93 ARG A N 1
ATOM 704 C CA . ARG A 1 93 ? -11.365 -3.623 9.049 1.00 93.50 93 ARG A CA 1
ATOM 705 C C . ARG A 1 93 ? -9.909 -3.797 8.636 1.00 93.50 93 ARG A C 1
ATOM 707 O O . ARG A 1 93 ? -9.087 -3.984 9.522 1.00 93.50 93 ARG A O 1
ATOM 714 N N . LEU A 1 94 ? -9.572 -3.781 7.353 1.00 96.31 94 LEU A N 1
ATOM 715 C CA . LEU A 1 94 ? -8.220 -4.081 6.890 1.00 96.31 94 LEU A CA 1
ATOM 716 C C . LEU A 1 94 ? -7.476 -2.797 6.527 1.00 96.31 94 LEU A C 1
ATOM 718 O O . LEU A 1 94 ? -7.986 -1.971 5.772 1.00 96.31 94 LEU A O 1
ATOM 722 N N . ALA A 1 95 ? -6.247 -2.661 7.016 1.00 97.00 95 ALA A N 1
ATOM 723 C CA . ALA A 1 95 ? -5.267 -1.751 6.452 1.00 97.00 95 ALA A CA 1
ATOM 724 C C . ALA A 1 95 ? -3.977 -2.494 6.104 1.00 97.00 95 ALA A C 1
ATOM 726 O O . ALA A 1 95 ? -3.436 -3.227 6.930 1.00 97.00 95 ALA A O 1
ATOM 727 N N . VAL A 1 96 ? -3.478 -2.284 4.890 1.00 98.25 96 VAL A N 1
ATOM 728 C CA . VAL A 1 96 ? -2.207 -2.820 4.404 1.00 98.25 96 VAL A CA 1
ATOM 729 C C . VAL A 1 96 ? -1.345 -1.660 3.929 1.00 98.25 96 VAL A C 1
ATOM 731 O O . VAL A 1 96 ? -1.779 -0.874 3.092 1.00 98.25 96 VAL A O 1
ATOM 734 N N . ILE A 1 97 ? -0.123 -1.566 4.443 1.00 98.19 97 ILE A N 1
ATOM 735 C CA . ILE A 1 97 ? 0.911 -0.638 3.976 1.00 98.19 97 ILE A CA 1
ATOM 736 C C . ILE A 1 97 ? 2.107 -1.492 3.565 1.00 98.19 97 ILE A C 1
ATOM 738 O O . ILE A 1 97 ? 2.801 -2.053 4.412 1.00 98.19 97 ILE A O 1
ATOM 742 N N . MET A 1 98 ? 2.309 -1.643 2.260 1.00 97.94 98 MET A N 1
ATOM 743 C CA . MET A 1 98 ? 3.235 -2.611 1.687 1.00 97.94 98 MET A CA 1
ATOM 744 C C . MET A 1 98 ? 4.210 -1.959 0.704 1.00 97.94 98 MET A C 1
ATOM 746 O O . MET A 1 98 ? 3.821 -1.128 -0.114 1.00 97.94 98 MET A O 1
ATOM 750 N N . GLN A 1 99 ? 5.467 -2.397 0.734 1.00 97.44 99 GLN A N 1
ATOM 751 C CA . GLN A 1 99 ? 6.502 -2.035 -0.227 1.00 97.44 99 GLN A CA 1
ATOM 752 C C . GLN A 1 99 ? 7.352 -3.254 -0.613 1.00 97.44 99 GLN A C 1
ATOM 754 O O . GLN A 1 99 ? 7.932 -3.928 0.245 1.00 97.44 99 GLN A O 1
ATOM 759 N N . VAL A 1 100 ? 7.482 -3.505 -1.919 1.00 96.81 100 VAL A N 1
ATOM 760 C CA . VAL A 1 100 ? 8.321 -4.580 -2.474 1.00 96.81 100 VAL A CA 1
ATOM 761 C C . VAL A 1 100 ? 9.227 -4.024 -3.562 1.00 96.81 100 VAL A C 1
ATOM 763 O O . VAL A 1 100 ? 8.769 -3.325 -4.462 1.00 96.81 100 VAL A O 1
ATOM 766 N N . GLY A 1 101 ? 10.517 -4.351 -3.496 1.00 95.81 101 GLY A N 1
ATOM 767 C CA . GLY A 1 101 ? 11.489 -3.943 -4.509 1.00 95.81 101 GLY A CA 1
ATOM 768 C C . GLY A 1 101 ? 11.213 -4.592 -5.853 1.00 95.81 101 GLY A C 1
ATOM 769 O O . GLY A 1 101 ? 11.066 -5.809 -5.911 1.00 95.81 101 GLY A O 1
ATOM 770 N N . TRP A 1 102 ? 11.165 -3.790 -6.914 1.00 95.88 102 TRP A N 1
ATOM 771 C CA . TRP A 1 102 ? 10.996 -4.249 -8.292 1.00 95.88 102 TRP A CA 1
ATOM 772 C C . TRP A 1 102 ? 11.380 -3.135 -9.274 1.00 95.88 102 TRP A C 1
ATOM 774 O O . TRP A 1 102 ? 11.065 -1.966 -9.049 1.00 95.88 102 TRP A O 1
ATOM 784 N N . GLY A 1 103 ? 12.040 -3.491 -10.377 1.00 92.00 103 GLY A N 1
ATOM 785 C CA . GLY A 1 103 ? 12.464 -2.573 -11.441 1.00 92.00 103 GLY A CA 1
ATOM 786 C C . GLY A 1 103 ? 13.901 -2.053 -11.309 1.00 92.00 103 GLY A C 1
ATOM 787 O O . GLY A 1 103 ? 14.345 -1.274 -12.147 1.00 92.00 103 GLY A O 1
ATOM 788 N N . GLY A 1 104 ? 14.649 -2.479 -10.286 1.00 90.00 104 GLY A N 1
ATOM 789 C CA . GLY A 1 104 ? 16.080 -2.187 -10.164 1.00 90.00 104 GLY A CA 1
ATOM 790 C C . GLY A 1 104 ? 16.929 -3.099 -11.053 1.00 90.00 104 GLY A C 1
ATOM 791 O O . GLY A 1 104 ? 16.610 -4.275 -11.229 1.00 90.00 104 GLY A O 1
ATOM 792 N N . VAL A 1 105 ? 18.047 -2.586 -11.578 1.00 87.06 105 VAL A N 1
ATOM 793 C CA . VAL A 1 105 ? 18.966 -3.370 -12.438 1.00 87.06 105 VAL A CA 1
ATOM 794 C C . VAL A 1 105 ? 19.650 -4.534 -11.713 1.00 87.06 105 VAL A C 1
ATOM 796 O O . VAL A 1 105 ? 20.066 -5.497 -12.349 1.00 87.06 105 VAL A O 1
ATOM 799 N N . TYR A 1 106 ? 19.746 -4.462 -10.383 1.00 86.31 106 TYR A N 1
ATOM 800 C CA . TYR A 1 106 ? 20.305 -5.518 -9.531 1.00 86.31 106 TYR A CA 1
ATOM 801 C C . TYR A 1 106 ? 19.231 -6.390 -8.868 1.00 86.31 106 TYR A C 1
ATOM 803 O O . TYR A 1 106 ? 19.555 -7.271 -8.074 1.00 86.31 106 TYR A O 1
ATOM 811 N N . THR A 1 107 ? 17.953 -6.132 -9.143 1.00 88.00 107 THR A N 1
ATOM 812 C CA . THR A 1 107 ? 16.844 -6.906 -8.588 1.00 88.00 107 THR A CA 1
ATOM 813 C C . THR A 1 107 ? 16.570 -8.112 -9.476 1.00 88.00 107 THR A C 1
ATOM 815 O O . THR A 1 107 ? 16.447 -7.979 -10.693 1.00 88.00 107 THR A O 1
ATOM 818 N N . ASP A 1 108 ? 16.401 -9.287 -8.869 1.00 93.81 108 ASP A N 1
ATOM 819 C CA . ASP A 1 108 ? 15.747 -10.404 -9.550 1.00 93.81 108 ASP A CA 1
ATOM 820 C C . ASP A 1 108 ? 14.262 -10.060 -9.730 1.00 93.81 108 ASP A C 1
ATOM 822 O O . ASP A 1 108 ? 13.422 -10.294 -8.857 1.00 93.81 108 ASP A O 1
ATOM 826 N N . ASN A 1 109 ? 13.951 -9.418 -10.856 1.00 94.50 109 ASN A N 1
ATOM 827 C CA . ASN A 1 109 ? 12.615 -8.900 -11.132 1.00 94.50 109 ASN A CA 1
ATOM 828 C C . ASN A 1 109 ? 11.576 -10.014 -11.308 1.00 94.50 109 ASN A C 1
ATOM 830 O O . ASN A 1 109 ? 10.402 -9.779 -11.032 1.00 94.50 109 ASN A O 1
ATOM 834 N N . ALA A 1 110 ? 11.991 -11.221 -11.705 1.00 96.00 110 ALA A N 1
ATOM 835 C CA . ALA A 1 110 ? 11.093 -12.366 -11.809 1.00 96.00 110 ALA A CA 1
ATOM 836 C C . ALA A 1 110 ? 10.711 -12.884 -10.416 1.00 96.00 110 ALA A C 1
ATOM 838 O O . ALA A 1 110 ? 9.526 -13.049 -10.121 1.00 96.00 110 ALA A O 1
ATOM 839 N N . ALA A 1 111 ? 11.693 -13.057 -9.525 1.00 95.94 111 ALA A N 1
ATOM 840 C CA . ALA A 1 111 ? 11.430 -13.431 -8.138 1.00 95.94 111 ALA A CA 1
ATOM 841 C C . ALA A 1 111 ? 10.620 -12.352 -7.394 1.00 95.94 111 ALA A C 1
ATOM 843 O O . ALA A 1 111 ? 9.714 -12.673 -6.624 1.00 95.94 111 ALA A O 1
ATOM 844 N N . ALA A 1 112 ? 10.898 -11.071 -7.651 1.00 95.56 112 ALA A N 1
ATOM 845 C CA . ALA A 1 112 ? 10.135 -9.958 -7.090 1.00 95.56 112 ALA A CA 1
ATOM 846 C C . ALA A 1 112 ? 8.675 -9.936 -7.575 1.00 95.56 112 ALA A C 1
ATOM 848 O O . ALA A 1 112 ? 7.769 -9.765 -6.759 1.00 95.56 112 ALA A O 1
ATOM 849 N N . ALA A 1 113 ? 8.434 -10.154 -8.873 1.00 97.38 113 ALA A N 1
ATOM 850 C CA . ALA A 1 113 ? 7.086 -10.257 -9.432 1.00 97.38 113 ALA A CA 1
ATOM 851 C C . ALA A 1 113 ? 6.311 -11.442 -8.834 1.00 97.38 113 ALA A C 1
ATOM 853 O O . ALA A 1 113 ? 5.136 -11.301 -8.495 1.00 97.38 113 ALA A O 1
ATOM 854 N N . HIS A 1 114 ? 6.979 -12.586 -8.647 1.00 97.50 114 HIS A N 1
ATOM 855 C CA . HIS A 1 114 ? 6.390 -13.753 -7.992 1.00 97.50 114 HIS A CA 1
ATOM 856 C C . HIS A 1 114 ? 5.994 -13.450 -6.543 1.00 97.50 114 HIS A C 1
ATOM 858 O O . HIS A 1 114 ? 4.847 -13.677 -6.165 1.00 97.50 114 HIS A O 1
ATOM 864 N N . ARG A 1 115 ? 6.903 -12.849 -5.764 1.00 96.62 115 ARG A N 1
ATOM 865 C CA . ARG A 1 115 ? 6.634 -12.440 -4.378 1.00 96.62 115 ARG A CA 1
ATOM 866 C C . ARG A 1 115 ? 5.472 -11.462 -4.283 1.00 96.62 115 ARG A C 1
ATOM 868 O O . ARG A 1 115 ? 4.627 -11.598 -3.405 1.00 96.62 115 ARG A O 1
ATOM 875 N N . LEU A 1 116 ? 5.429 -10.463 -5.161 1.00 97.62 116 LEU A N 1
ATOM 876 C CA . LEU A 1 116 ? 4.291 -9.559 -5.207 1.00 97.62 116 LEU A CA 1
ATOM 877 C C . LEU A 1 116 ? 2.990 -10.340 -5.485 1.00 97.62 116 LEU A C 1
ATOM 879 O O . LEU A 1 116 ? 2.008 -10.123 -4.783 1.00 97.62 116 LEU A O 1
ATOM 883 N N . GLY A 1 117 ? 3.013 -11.301 -6.420 1.00 98.19 117 GLY A N 1
ATOM 884 C CA . GLY A 1 117 ? 1.939 -12.273 -6.684 1.00 98.19 117 GLY A CA 1
ATOM 885 C C . GLY A 1 117 ? 1.384 -12.931 -5.431 1.00 98.19 117 GLY A C 1
ATOM 886 O O . GLY A 1 117 ? 0.182 -12.865 -5.176 1.00 98.19 117 GLY A O 1
ATOM 887 N N . GLU A 1 118 ? 2.268 -13.524 -4.635 1.00 98.06 118 GLU A N 1
ATOM 888 C CA . GLU A 1 118 ? 1.909 -14.162 -3.371 1.00 98.06 118 GLU A CA 1
ATOM 889 C C . GLU A 1 118 ? 1.263 -13.156 -2.411 1.00 98.06 118 GLU A C 1
ATOM 891 O O . GLU A 1 118 ? 0.183 -13.405 -1.883 1.00 98.06 118 GLU A O 1
ATOM 896 N N . LEU A 1 119 ? 1.869 -11.981 -2.219 1.00 98.12 119 LEU A N 1
ATOM 897 C CA . LEU A 1 119 ? 1.339 -10.961 -1.308 1.00 98.12 119 LEU A CA 1
ATOM 898 C C . LEU A 1 119 ? -0.021 -10.410 -1.768 1.00 98.12 119 LEU A C 1
ATOM 900 O O . LEU A 1 119 ? -0.898 -10.163 -0.939 1.00 98.12 119 LEU A O 1
ATOM 904 N N . TRP A 1 120 ? -0.241 -10.270 -3.075 1.00 98.06 120 TRP A N 1
ATOM 905 C CA . TRP A 1 120 ? -1.529 -9.862 -3.631 1.00 98.06 120 TRP A CA 1
ATOM 906 C C . TRP A 1 120 ? -2.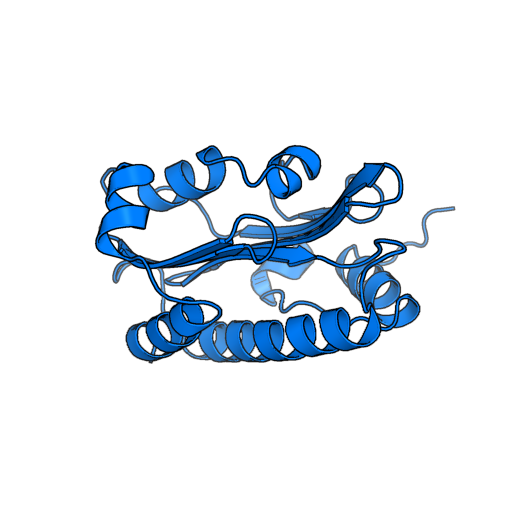625 -10.893 -3.394 1.00 98.06 120 TRP A C 1
ATOM 908 O O . TRP A 1 120 ? -3.714 -10.508 -2.974 1.00 98.06 120 TRP A O 1
ATOM 918 N N . GLN A 1 121 ? -2.338 -12.185 -3.576 1.00 98.00 121 GLN A N 1
ATOM 919 C CA . GLN A 1 121 ? -3.295 -13.256 -3.267 1.00 98.00 121 GLN A CA 1
ATOM 920 C C . GLN A 1 121 ? -3.721 -13.226 -1.796 1.00 98.00 121 GLN A C 1
ATOM 922 O O . GLN A 1 121 ? -4.891 -13.423 -1.472 1.00 98.00 121 GLN A O 1
ATOM 927 N N . ARG A 1 122 ? -2.782 -12.923 -0.900 1.00 97.81 122 ARG A N 1
ATOM 928 C CA . ARG A 1 122 ? -3.053 -12.799 0.535 1.00 97.81 122 ARG A CA 1
ATOM 929 C C . ARG A 1 122 ? -3.903 -11.575 0.857 1.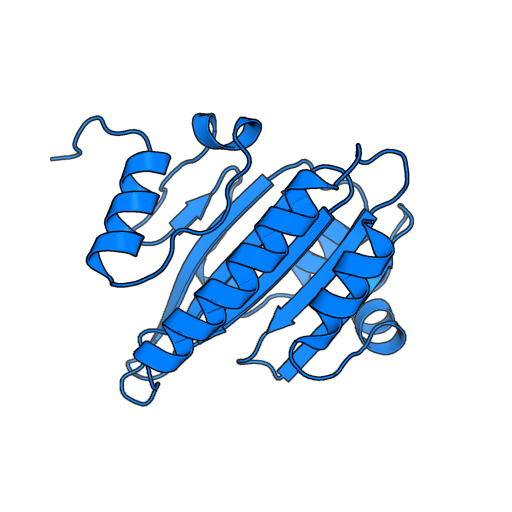00 97.81 122 ARG A C 1
ATOM 931 O O . ARG A 1 122 ? -4.877 -11.684 1.599 1.00 97.81 122 ARG A O 1
ATOM 938 N N . CYS A 1 123 ? -3.586 -10.424 0.263 1.00 97.75 123 CYS A N 1
ATOM 939 C CA . CYS A 1 123 ? -4.416 -9.221 0.355 1.00 97.75 123 CYS A CA 1
ATOM 940 C C . CYS A 1 123 ? -5.849 -9.472 -0.131 1.00 97.75 123 CYS A C 1
ATOM 942 O O . CYS A 1 123 ? -6.790 -9.080 0.554 1.00 97.75 123 CYS A O 1
ATOM 944 N N . ASP A 1 124 ? -6.017 -10.143 -1.270 1.00 96.75 124 ASP A N 1
ATOM 945 C CA . ASP A 1 124 ? -7.327 -10.475 -1.835 1.00 96.75 124 ASP A CA 1
ATOM 946 C C . ASP A 1 124 ? -8.125 -11.407 -0.908 1.00 96.75 124 ASP A C 1
ATOM 948 O O . ASP A 1 124 ? -9.277 -11.139 -0.565 1.00 96.75 124 ASP A O 1
ATOM 952 N N . ALA A 1 125 ? -7.470 -12.443 -0.374 1.00 95.94 125 ALA A N 1
ATOM 953 C CA . ALA A 1 125 ? -8.079 -13.354 0.587 1.00 95.94 125 ALA A CA 1
ATOM 954 C C . ALA A 1 125 ? -8.498 -12.648 1.894 1.00 95.94 125 ALA A C 1
ATOM 956 O O . ALA A 1 125 ? -9.541 -12.976 2.465 1.00 95.94 125 ALA A O 1
ATOM 957 N N . MET A 1 126 ? -7.709 -11.683 2.379 1.00 96.44 126 MET A N 1
ATOM 958 C CA . MET A 1 126 ? -8.070 -10.864 3.543 1.00 96.44 126 MET A CA 1
ATOM 959 C C . MET A 1 126 ? -9.214 -9.894 3.233 1.00 96.44 126 MET A C 1
ATOM 961 O O . MET A 1 126 ? -10.108 -9.738 4.060 1.00 96.44 126 MET A O 1
ATOM 965 N N . LEU A 1 127 ? -9.225 -9.275 2.051 1.00 95.12 127 LEU A N 1
ATOM 966 C CA . LEU A 1 127 ? -10.318 -8.413 1.598 1.00 95.12 127 LEU A CA 1
ATOM 967 C C . LEU A 1 127 ? -11.649 -9.169 1.555 1.00 95.12 127 LEU A C 1
ATOM 969 O O . LEU A 1 127 ? -12.644 -8.668 2.071 1.00 95.12 127 LEU A O 1
ATOM 973 N N . ALA A 1 128 ? -11.656 -10.393 1.022 1.00 92.88 128 ALA A N 1
ATOM 974 C CA . ALA A 1 128 ? -12.855 -11.226 0.926 1.00 92.88 128 ALA A CA 1
ATOM 975 C C . ALA A 1 128 ? -13.445 -11.626 2.294 1.00 92.88 128 ALA A C 1
ATOM 977 O O . ALA A 1 128 ? -14.643 -11.883 2.400 1.00 92.88 128 ALA A O 1
ATOM 978 N N . ARG A 1 129 ? -12.613 -11.689 3.342 1.00 90.94 129 ARG A N 1
ATOM 979 C CA . ARG A 1 129 ? -13.029 -12.001 4.723 1.00 90.94 129 ARG A CA 1
ATOM 980 C C . ARG A 1 129 ? -13.283 -10.755 5.577 1.00 90.94 129 ARG A C 1
ATOM 982 O O . ARG A 1 129 ? -13.868 -10.855 6.653 1.00 90.94 129 ARG A O 1
ATOM 989 N N . GLY A 1 130 ? -12.823 -9.591 5.125 1.00 81.38 130 GLY A N 1
ATOM 990 C CA . GLY A 1 130 ? -12.884 -8.342 5.869 1.00 81.38 130 GLY A CA 1
ATOM 991 C C . GLY A 1 130 ? -14.320 -7.904 6.162 1.00 81.38 130 GLY A C 1
ATOM 992 O O . GLY A 1 130 ? -15.163 -7.824 5.276 1.00 81.38 130 GLY A O 1
ATOM 993 N N . GLY A 1 131 ? -14.593 -7.584 7.427 1.00 80.88 131 GLY A N 1
ATOM 994 C CA . GLY A 1 131 ? -15.847 -6.956 7.852 1.00 80.88 131 GLY A CA 1
ATOM 995 C C . GLY A 1 131 ? -15.805 -5.416 7.825 1.00 80.88 131 GLY A C 1
ATOM 996 O O . GLY A 1 131 ? -14.783 -4.816 7.475 1.00 80.88 131 GLY A O 1
ATOM 997 N N . PRO A 1 132 ? -16.891 -4.747 8.253 1.00 79.19 132 PRO A N 1
ATOM 998 C CA . PRO A 1 132 ? -16.966 -3.286 8.313 1.00 79.19 132 PRO A CA 1
ATOM 999 C C . PRO A 1 132 ? -16.067 -2.701 9.412 1.00 79.19 132 PRO A C 1
ATOM 1001 O O . PRO A 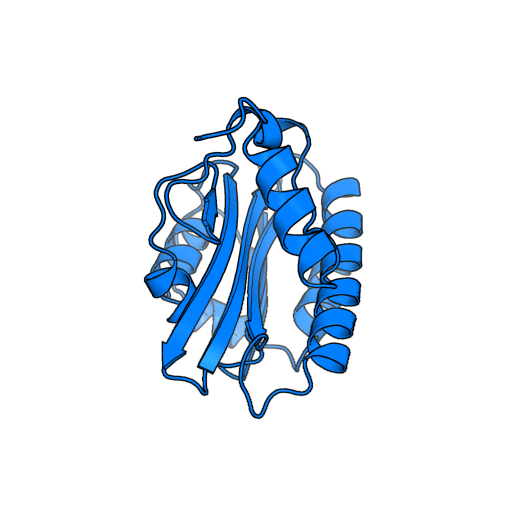1 132 ? -15.869 -3.316 10.462 1.00 79.19 132 PRO A O 1
ATOM 1004 N N . ALA A 1 133 ? -15.581 -1.471 9.213 1.00 69.81 133 ALA A N 1
ATOM 1005 C CA . ALA A 1 133 ? -14.605 -0.800 10.087 1.00 69.81 133 ALA A CA 1
ATOM 1006 C C . ALA A 1 133 ? -14.990 -0.727 11.585 1.00 69.81 133 ALA A C 1
ATOM 1008 O O . ALA A 1 133 ? -14.109 -0.655 12.440 1.00 69.81 133 ALA A O 1
ATOM 1009 N N . GLY A 1 134 ? -16.286 -0.784 11.919 1.00 67.75 134 GLY A N 1
ATOM 1010 C CA . GLY A 1 134 ? -16.810 -0.582 13.277 1.00 67.75 134 GLY A CA 1
ATOM 1011 C C . GLY A 1 134 ? -16.379 -1.605 14.337 1.00 67.75 134 GLY A C 1
ATOM 1012 O O . GLY A 1 134 ? -16.614 -1.375 15.516 1.00 67.75 134 GLY A O 1
ATOM 1013 N N . ALA A 1 135 ? -15.739 -2.713 13.959 1.00 67.44 135 ALA A N 1
ATOM 1014 C CA . ALA A 1 135 ? -15.284 -3.736 14.905 1.00 67.44 135 ALA A CA 1
ATOM 1015 C C . ALA A 1 135 ? -13.787 -3.600 15.300 1.00 67.44 135 ALA A C 1
ATOM 1017 O O . ALA A 1 135 ? -13.215 -4.513 15.904 1.00 67.44 135 ALA A O 1
ATOM 1018 N N . GLY A 1 136 ? -13.127 -2.500 14.919 1.00 83.50 136 GLY A N 1
ATOM 1019 C CA . GLY A 1 136 ? -11.675 -2.292 15.050 1.00 83.50 136 GLY A CA 1
ATOM 1020 C C . GLY A 1 136 ? -10.907 -2.683 13.781 1.00 83.50 136 GLY A C 1
ATOM 1021 O O . GLY A 1 136 ? -11.420 -3.436 12.949 1.00 83.50 136 GLY A O 1
ATOM 1022 N N . ARG A 1 137 ? -9.687 -2.160 13.610 1.00 91.50 137 ARG A N 1
ATOM 1023 C CA . ARG A 1 137 ? -8.900 -2.306 12.371 1.00 91.50 137 ARG A CA 1
ATOM 1024 C C . ARG A 1 137 ? -7.669 -3.179 12.597 1.00 91.50 137 ARG A C 1
ATOM 1026 O O . ARG A 1 137 ? -6.954 -2.983 13.567 1.00 91.50 137 ARG A O 1
ATOM 1033 N N . VAL A 1 138 ? -7.412 -4.125 11.703 1.00 95.31 138 VAL A N 1
ATOM 1034 C CA . VAL A 1 138 ? -6.160 -4.882 11.619 1.00 95.31 138 VAL A CA 1
ATOM 1035 C C . VAL A 1 138 ? -5.239 -4.140 10.665 1.00 95.31 138 VAL A C 1
ATOM 1037 O O . VAL A 1 138 ? -5.613 -3.872 9.523 1.00 95.31 138 VAL A O 1
ATOM 1040 N N . VAL A 1 139 ? -4.047 -3.798 11.140 1.00 96.31 139 VAL A N 1
ATOM 1041 C CA . VAL A 1 139 ? -3.032 -3.101 10.354 1.00 96.31 139 VAL A CA 1
ATOM 1042 C C . VAL A 1 139 ? -1.895 -4.069 10.068 1.00 96.31 139 VAL A C 1
ATOM 1044 O O . VAL A 1 139 ? -1.313 -4.623 10.995 1.00 96.31 139 VAL A O 1
ATOM 1047 N N . CYS A 1 140 ? -1.586 -4.256 8.788 1.00 97.94 140 CYS A N 1
ATOM 1048 C CA . CYS A 1 140 ? -0.480 -5.058 8.283 1.00 97.94 140 CYS A CA 1
ATOM 1049 C C . CYS A 1 140 ? 0.517 -4.139 7.570 1.00 97.94 140 CYS A C 1
ATOM 1051 O O . CYS A 1 140 ? 0.178 -3.479 6.587 1.00 97.94 140 CYS A O 1
ATOM 1053 N N . VAL A 1 141 ? 1.751 -4.095 8.056 1.00 98.12 141 VAL A N 1
ATOM 1054 C CA . VAL A 1 141 ? 2.825 -3.247 7.532 1.00 98.12 141 VAL A CA 1
ATOM 1055 C C . VAL A 1 141 ? 3.956 -4.143 7.056 1.00 98.12 141 VAL A C 1
ATOM 1057 O O . VAL A 1 141 ? 4.415 -5.001 7.806 1.00 98.12 141 VAL A O 1
ATOM 1060 N N . TYR A 1 142 ? 4.421 -3.942 5.827 1.00 98.19 142 TYR A N 1
ATOM 1061 C CA . TYR A 1 142 ? 5.531 -4.699 5.259 1.00 98.19 142 TYR A CA 1
ATOM 1062 C C . TYR A 1 142 ? 6.376 -3.835 4.326 1.00 98.19 142 TYR A C 1
ATOM 1064 O O . TYR A 1 142 ? 5.872 -3.260 3.368 1.00 98.19 142 TYR A O 1
ATOM 1072 N N . SER A 1 143 ? 7.685 -3.799 4.541 1.00 97.19 143 SER A N 1
ATOM 1073 C CA . SER A 1 143 ? 8.640 -3.297 3.562 1.00 97.19 143 SER A CA 1
ATOM 1074 C C . SER A 1 143 ? 9.868 -4.190 3.521 1.00 97.19 143 SER A C 1
ATOM 1076 O O . SER A 1 143 ? 10.698 -4.185 4.434 1.00 97.19 143 SER A O 1
ATOM 1078 N N . GLY A 1 144 ? 10.033 -4.896 2.401 1.00 93.31 144 GLY A N 1
ATOM 1079 C CA . GLY A 1 144 ? 11.250 -5.663 2.137 1.00 93.31 144 GLY A CA 1
ATOM 1080 C C . GLY A 1 144 ? 12.493 -4.779 1.968 1.00 93.31 144 GLY A C 1
ATOM 1081 O O . GLY A 1 144 ? 13.601 -5.236 2.221 1.00 93.31 144 GLY A O 1
ATOM 1082 N N . LEU A 1 145 ? 12.319 -3.509 1.578 1.00 92.19 145 LEU A N 1
ATOM 1083 C CA . LEU A 1 145 ? 13.415 -2.546 1.391 1.00 92.19 145 LEU A CA 1
ATOM 1084 C C . LEU A 1 145 ? 13.905 -1.939 2.704 1.00 92.19 145 LEU A C 1
ATOM 1086 O O . LEU A 1 145 ? 15.066 -1.547 2.805 1.00 92.19 145 LEU A O 1
ATOM 1090 N N . ARG A 1 146 ? 13.006 -1.796 3.681 1.00 93.31 146 ARG A N 1
ATOM 1091 C CA . ARG A 1 146 ? 13.303 -1.187 4.983 1.00 93.31 146 ARG A CA 1
ATOM 1092 C C . ARG A 1 146 ? 13.507 -2.223 6.088 1.00 93.31 146 ARG A C 1
ATOM 1094 O O . ARG A 1 146 ? 13.879 -1.842 7.189 1.00 93.31 146 ARG A O 1
ATOM 1101 N N . GLY A 1 147 ? 13.260 -3.505 5.806 1.00 95.00 147 GLY A N 1
ATOM 1102 C CA . GLY A 1 147 ? 13.289 -4.561 6.819 1.00 95.00 147 GLY A CA 1
ATOM 1103 C C . GLY A 1 147 ? 12.196 -4.384 7.875 1.00 95.00 147 GLY A C 1
ATOM 1104 O O . GLY A 1 147 ? 12.402 -4.734 9.030 1.00 95.00 147 GLY A O 1
ATOM 1105 N N . ILE A 1 148 ? 11.058 -3.800 7.491 1.00 96.25 148 ILE A N 1
ATOM 1106 C CA . ILE A 1 148 ? 9.929 -3.547 8.392 1.00 96.25 148 ILE A CA 1
ATOM 1107 C C . ILE A 1 148 ? 8.877 -4.619 8.147 1.00 96.25 148 ILE A C 1
ATOM 1109 O O . ILE A 1 148 ? 8.455 -4.822 7.010 1.00 96.25 148 ILE A O 1
ATOM 1113 N N . SER A 1 149 ? 8.417 -5.266 9.210 1.00 97.75 149 SER A N 1
ATOM 1114 C CA . SER A 1 149 ? 7.250 -6.137 9.166 1.00 97.75 149 SER A CA 1
ATOM 1115 C C . SER A 1 149 ? 6.534 -6.080 10.506 1.00 97.75 149 SER A C 1
ATOM 1117 O O . SER A 1 149 ? 7.121 -6.385 11.542 1.00 97.75 149 SER A O 1
ATOM 1119 N N . ALA A 1 150 ? 5.266 -5.684 10.504 1.00 97.81 150 ALA A N 1
ATOM 112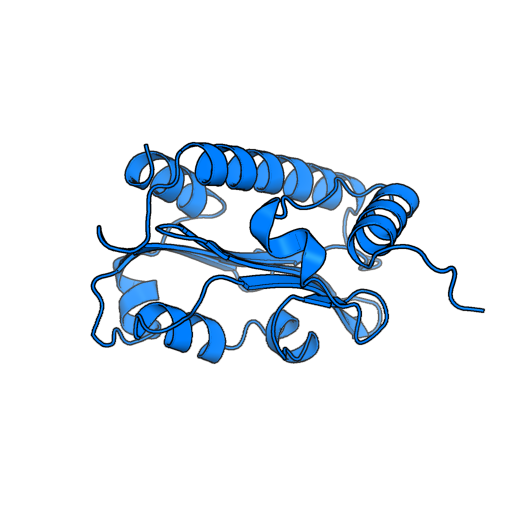0 C CA . ALA A 1 150 ? 4.464 -5.619 11.716 1.00 97.81 150 ALA A CA 1
ATOM 1121 C C . ALA A 1 150 ? 2.990 -5.890 11.428 1.00 97.81 150 ALA A C 1
ATOM 1123 O O . ALA A 1 150 ? 2.474 -5.505 10.378 1.00 97.81 150 ALA A O 1
ATOM 1124 N N . CYS A 1 151 ? 2.295 -6.530 12.366 1.00 97.75 151 CYS A N 1
ATOM 1125 C CA . CYS A 1 151 ? 0.854 -6.709 12.260 1.00 97.75 151 CYS A CA 1
ATOM 1126 C C . CYS A 1 151 ? 0.166 -6.745 13.620 1.00 97.75 151 CYS A C 1
ATOM 1128 O O . CYS A 1 151 ? 0.542 -7.519 14.501 1.00 97.75 151 CYS A O 1
ATOM 1130 N N . GLY A 1 152 ? -0.911 -5.978 13.757 1.00 95.06 152 GLY A N 1
ATOM 1131 C CA . GLY A 1 152 ? -1.692 -5.951 14.984 1.00 95.06 152 GLY A CA 1
ATOM 1132 C C . GLY A 1 152 ? -3.071 -5.322 14.819 1.00 95.06 152 GLY A C 1
ATOM 1133 O O . GLY A 1 152 ? -3.322 -4.607 13.843 1.00 95.06 152 GLY A O 1
ATOM 1134 N N . PRO A 1 153 ? -3.988 -5.591 15.762 1.00 93.19 153 PRO A N 1
ATOM 1135 C CA . PRO A 1 153 ? -5.222 -4.836 15.875 1.00 93.19 153 PRO A CA 1
ATOM 1136 C C . PRO A 1 153 ? -4.932 -3.426 16.399 1.00 93.19 153 PRO A C 1
ATOM 1138 O O . PRO A 1 153 ? -4.049 -3.221 17.227 1.00 93.19 153 PRO A O 1
ATOM 1141 N N . VAL A 1 154 ? -5.731 -2.463 15.965 1.00 88.25 154 VAL A N 1
ATOM 1142 C CA . VAL A 1 154 ? -5.664 -1.071 16.396 1.00 88.25 154 VAL A CA 1
ATOM 1143 C C . VAL A 1 154 ? -7.047 -0.636 16.850 1.00 88.25 154 VAL A C 1
ATOM 1145 O O . VAL A 1 154 ? -8.044 -0.802 16.139 1.00 88.25 154 VAL A O 1
ATOM 1148 N N . GLN A 1 155 ? -7.092 -0.094 18.063 1.00 73.31 155 GLN A N 1
ATOM 1149 C CA . GLN A 1 155 ? -8.255 0.607 18.592 1.00 73.31 155 GLN A CA 1
ATOM 1150 C C . GLN A 1 155 ? -8.173 2.070 18.148 1.00 73.31 155 GLN A C 1
ATOM 1152 O O . GLN A 1 155 ? -7.097 2.664 18.150 1.00 73.31 155 GLN A O 1
ATOM 1157 N N . THR A 1 156 ? -9.298 2.656 17.745 1.00 66.50 156 THR A N 1
ATOM 1158 C CA . THR A 1 156 ? -9.370 4.078 17.379 1.00 66.50 156 THR A CA 1
ATOM 1159 C C . THR A 1 156 ? -8.935 4.949 18.560 1.00 66.50 156 THR A C 1
ATOM 1161 O O . THR A 1 156 ? -9.447 4.741 19.660 1.00 66.50 156 THR A O 1
ATOM 1164 N N . GLY A 1 157 ? -8.050 5.932 18.350 1.00 64.94 157 GLY A N 1
ATOM 1165 C CA . GLY A 1 157 ? -7.679 6.872 19.421 1.00 64.94 157 GLY A CA 1
ATOM 1166 C C . GLY A 1 157 ? -6.208 7.273 19.543 1.00 64.94 157 GLY A C 1
ATOM 1167 O O . GLY A 1 157 ? -5.869 7.904 20.538 1.00 64.94 157 GLY A O 1
ATOM 1168 N N . GLY A 1 158 ? -5.355 6.974 18.557 1.00 62.72 158 GLY A N 1
ATOM 1169 C CA . GLY A 1 158 ? -3.979 7.479 18.519 1.00 62.72 158 GLY A CA 1
ATOM 1170 C C . GLY A 1 158 ? -2.979 6.523 19.159 1.00 62.72 158 GLY A C 1
ATOM 1171 O O . GLY A 1 158 ? -2.723 6.577 20.358 1.00 62.72 158 GLY A O 1
ATOM 1172 N N . GLY A 1 159 ? -2.402 5.656 18.328 1.00 75.75 159 GLY A N 1
ATOM 1173 C CA . GLY A 1 159 ? -1.171 4.937 18.645 1.00 75.75 159 GLY A CA 1
ATOM 1174 C C . GLY A 1 159 ? 0.027 5.638 18.011 1.00 75.75 159 GLY A C 1
ATOM 1175 O O . GLY A 1 159 ? -0.066 6.109 16.876 1.00 75.75 159 GLY A O 1
ATOM 1176 N N . ASP A 1 160 ? 1.142 5.702 18.735 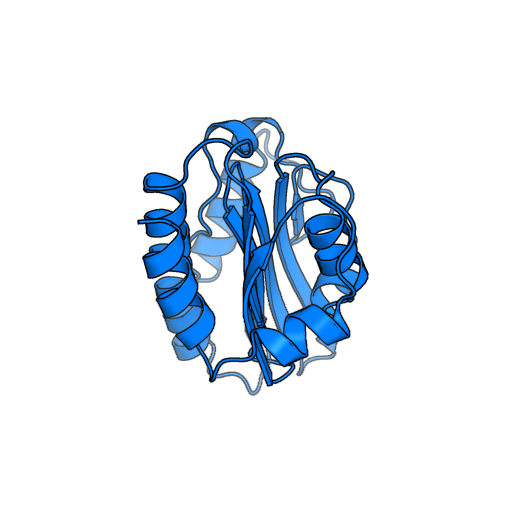1.00 91.62 160 ASP A N 1
ATOM 1177 C CA . ASP A 1 160 ? 2.423 6.102 18.162 1.00 91.62 160 ASP A CA 1
ATOM 1178 C C . ASP A 1 160 ? 2.934 5.021 17.191 1.00 91.62 160 ASP A C 1
ATOM 1180 O O . ASP A 1 160 ? 2.758 3.818 17.411 1.00 91.62 160 ASP A O 1
ATOM 1184 N N . VAL A 1 161 ? 3.553 5.449 16.087 1.00 93.12 161 VAL A N 1
ATOM 1185 C CA . VAL A 1 161 ? 4.054 4.535 15.051 1.00 93.12 161 VAL A CA 1
ATOM 1186 C C . VAL A 1 161 ? 5.165 3.638 15.593 1.00 93.12 161 VAL A C 1
ATOM 1188 O O . VAL A 1 161 ? 5.178 2.444 15.293 1.00 93.12 161 VAL A O 1
ATOM 1191 N N . HIS A 1 162 ? 6.090 4.181 16.386 1.00 93.88 162 HIS A N 1
ATOM 1192 C CA . HIS A 1 162 ? 7.182 3.401 16.957 1.00 93.88 162 HIS A CA 1
ATOM 1193 C C . HIS A 1 162 ? 6.661 2.386 17.967 1.00 93.88 162 HIS A C 1
ATOM 1195 O O . HIS A 1 162 ? 7.078 1.230 17.909 1.00 93.88 162 HIS A O 1
ATOM 1201 N N . ASP A 1 163 ? 5.713 2.779 18.817 1.00 94.06 163 ASP A N 1
ATOM 1202 C CA . ASP A 1 163 ? 5.085 1.866 19.775 1.00 94.06 163 ASP A CA 1
ATOM 1203 C C . ASP A 1 163 ? 4.366 0.714 19.063 1.00 94.06 163 ASP A C 1
ATOM 1205 O O . ASP A 1 163 ? 4.545 -0.450 19.428 1.00 94.06 163 ASP A O 1
ATOM 1209 N N . PHE A 1 164 ? 3.608 1.011 18.000 1.00 94.62 164 PHE A N 1
ATOM 1210 C CA . PHE A 1 164 ? 2.943 -0.019 17.202 1.00 94.62 164 PHE A CA 1
ATOM 1211 C C . PHE A 1 164 ? 3.956 -0.979 16.569 1.00 94.62 164 PHE A C 1
ATOM 1213 O O . PHE A 1 164 ? 3.822 -2.196 16.701 1.00 94.62 164 PHE A O 1
ATOM 1220 N N . LEU A 1 165 ? 4.986 -0.451 15.899 1.00 95.06 165 LEU A N 1
ATOM 1221 C CA . LEU A 1 165 ? 6.000 -1.277 15.245 1.00 95.06 165 LEU A CA 1
ATOM 1222 C C . LEU A 1 165 ? 6.778 -2.129 16.255 1.00 95.06 165 LEU A C 1
ATOM 1224 O O . LEU A 1 165 ? 7.057 -3.288 15.967 1.00 95.06 165 LEU A O 1
ATOM 1228 N N . ALA A 1 166 ? 7.090 -1.595 17.437 1.00 94.75 166 ALA A N 1
ATOM 1229 C CA . ALA A 1 166 ? 7.779 -2.334 18.490 1.00 94.75 166 ALA A CA 1
ATOM 1230 C C . ALA A 1 166 ? 6.905 -3.450 19.084 1.00 94.75 166 ALA A C 1
ATOM 1232 O O . ALA A 1 166 ? 7.380 -4.571 19.264 1.00 94.75 166 ALA A O 1
ATOM 1233 N N . ALA A 1 167 ? 5.627 -3.169 19.356 1.00 93.94 167 ALA A N 1
ATOM 1234 C CA . ALA A 1 167 ? 4.701 -4.129 19.959 1.00 93.94 167 ALA A CA 1
ATOM 1235 C C . ALA A 1 167 ? 4.267 -5.246 18.997 1.00 93.94 167 ALA A C 1
ATOM 1237 O O . ALA A 1 167 ? 3.930 -6.346 19.437 1.00 93.94 167 ALA A O 1
ATOM 1238 N N . HIS A 1 168 ? 4.264 -4.966 17.693 1.00 95.19 168 HIS A N 1
ATOM 1239 C CA . HIS A 1 168 ? 3.710 -5.849 16.667 1.00 95.19 168 HIS A CA 1
ATOM 1240 C C . HIS A 1 168 ? 4.736 -6.321 15.635 1.00 95.19 168 HIS A C 1
ATOM 1242 O O . HIS A 1 168 ? 4.341 -6.823 14.582 1.00 95.19 168 HIS A O 1
ATOM 1248 N N . CYS A 1 169 ? 6.030 -6.160 15.920 1.00 95.31 169 CYS A N 1
ATOM 1249 C CA . CYS A 1 169 ? 7.114 -6.601 15.048 1.00 95.31 169 CYS A CA 1
ATOM 1250 C C . CYS A 1 169 ? 7.009 -8.103 14.737 1.00 95.31 169 CYS A C 1
ATOM 1252 O O . CYS A 1 169 ? 6.695 -8.924 15.599 1.00 95.31 169 CYS A O 1
ATOM 1254 N N . THR A 1 170 ? 7.282 -8.457 13.488 1.00 95.12 170 THR A N 1
ATOM 1255 C CA . THR A 1 170 ? 7.283 -9.826 12.965 1.00 95.12 170 THR A CA 1
ATOM 1256 C C . THR A 1 170 ? 8.437 -9.988 11.980 1.00 95.12 170 THR A C 1
ATOM 1258 O O . THR A 1 170 ? 8.985 -8.999 11.498 1.00 95.12 170 THR A O 1
ATOM 1261 N N . ASP A 1 171 ? 8.772 -11.225 11.622 1.00 91.00 171 ASP A N 1
ATOM 1262 C CA . ASP A 1 171 ? 9.829 -11.491 10.647 1.00 91.00 171 ASP A CA 1
ATOM 1263 C C . ASP A 1 171 ? 9.277 -11.638 9.226 1.00 91.00 171 ASP A C 1
ATOM 1265 O O . ASP A 1 171 ? 8.342 -12.400 8.970 1.00 91.00 171 ASP A O 1
ATOM 1269 N N . GLY A 1 172 ? 9.905 -10.956 8.266 1.00 91.12 172 GLY A N 1
ATOM 1270 C CA . GLY A 1 172 ? 9.646 -11.166 6.842 1.00 91.12 172 GLY A CA 1
ATOM 1271 C C . GLY A 1 172 ? 8.173 -10.9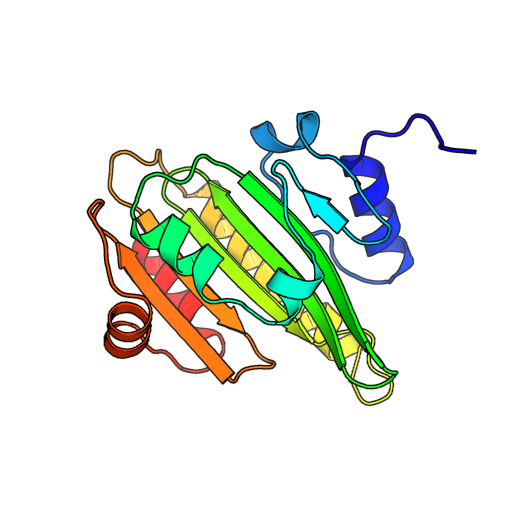83 6.474 1.00 91.12 172 GLY A C 1
ATOM 1272 O O . GLY A 1 172 ? 7.629 -9.901 6.621 1.00 91.12 172 GLY A O 1
ATOM 1273 N N . THR A 1 173 ? 7.530 -12.018 5.936 1.00 92.12 173 THR A N 1
ATOM 1274 C CA . THR A 1 173 ? 6.115 -11.973 5.530 1.00 92.12 173 THR A CA 1
ATOM 1275 C C . THR A 1 173 ? 5.149 -12.432 6.629 1.00 92.12 173 THR A C 1
ATOM 1277 O O . THR A 1 173 ? 3.942 -12.469 6.390 1.00 92.12 173 THR A O 1
ATOM 1280 N N . ALA A 1 174 ? 5.629 -12.727 7.845 1.00 95.00 174 ALA A N 1
ATOM 1281 C CA . ALA A 1 174 ? 4.798 -13.212 8.953 1.00 95.00 174 ALA A CA 1
ATOM 1282 C C . ALA A 1 174 ? 3.763 -12.183 9.455 1.00 95.00 174 ALA A C 1
ATOM 1284 O O . ALA A 1 174 ? 2.787 -12.557 10.117 1.00 95.00 174 ALA A O 1
ATOM 1285 N N . ALA A 1 175 ? 3.917 -10.898 9.107 1.00 96.19 175 ALA A N 1
ATOM 1286 C CA . ALA A 1 175 ? 2.867 -9.898 9.301 1.00 96.19 175 ALA A CA 1
ATOM 1287 C C . ALA A 1 175 ? 1.563 -10.314 8.607 1.00 96.19 175 ALA A C 1
ATOM 1289 O O . ALA A 1 175 ? 0.494 -10.224 9.206 1.00 96.19 175 ALA A O 1
ATOM 1290 N N . PHE A 1 176 ? 1.645 -10.853 7.390 1.00 97.31 176 PHE A N 1
ATOM 1291 C CA . PHE A 1 176 ? 0.463 -11.301 6.664 1.00 97.31 176 PHE A CA 1
ATOM 1292 C C . PHE A 1 176 ? -0.153 -12.557 7.297 1.00 97.31 176 PHE A C 1
ATOM 1294 O O . PHE A 1 176 ? -1.375 -12.647 7.362 1.00 97.31 176 PHE A O 1
ATOM 1301 N N . ASP A 1 177 ? 0.652 -13.485 7.841 1.00 96.81 177 ASP A N 1
ATOM 1302 C CA . ASP A 1 177 ? 0.120 -14.680 8.530 1.00 96.81 177 ASP A CA 1
ATOM 1303 C C . ASP A 1 177 ? -0.706 -14.257 9.749 1.00 96.81 177 ASP A C 1
ATOM 1305 O O . ASP A 1 177 ? -1.757 -14.815 10.062 1.00 96.81 177 ASP A O 1
ATOM 1309 N N . THR A 1 178 ? -0.211 -13.239 10.452 1.00 96.44 178 THR A N 1
ATOM 1310 C CA . THR A 1 178 ? -0.891 -12.653 11.603 1.00 96.44 178 THR A CA 1
ATOM 1311 C C . THR A 1 178 ? -2.155 -11.915 11.177 1.00 96.44 178 THR A C 1
ATOM 1313 O O . THR A 1 178 ? -3.198 -12.110 11.798 1.00 96.44 178 THR A O 1
ATOM 1316 N N . ALA A 1 179 ? -2.099 -11.131 10.099 1.00 96.19 179 ALA A N 1
ATOM 1317 C CA . ALA A 1 179 ? -3.250 -10.396 9.586 1.00 96.19 179 ALA A CA 1
ATOM 1318 C C . ALA A 1 179 ? -4.379 -11.340 9.152 1.00 96.19 179 ALA A C 1
ATOM 1320 O O . ALA A 1 179 ? -5.536 -11.130 9.512 1.00 96.19 179 ALA A O 1
ATOM 1321 N N . GLU A 1 180 ? -4.048 -12.428 8.456 1.00 95.56 180 GLU A N 1
ATOM 1322 C CA . GLU A 1 180 ? -5.015 -13.435 8.020 1.00 95.56 180 GLU A CA 1
ATOM 1323 C C . GLU A 1 180 ? -5.739 -14.098 9.195 1.00 95.56 180 GLU A C 1
ATOM 1325 O O . GLU A 1 180 ? -6.952 -14.284 9.109 1.00 95.56 180 GLU A O 1
ATOM 1330 N N . ARG A 1 181 ? -5.024 -14.392 10.293 1.00 94.88 181 ARG A N 1
ATOM 1331 C CA . ARG A 1 181 ? -5.608 -14.932 11.534 1.00 94.88 181 ARG A CA 1
ATOM 1332 C C . ARG A 1 181 ? -6.491 -13.939 12.286 1.00 94.88 181 ARG A C 1
ATOM 1334 O O . ARG A 1 181 ? -7.360 -14.369 13.027 1.00 94.88 181 ARG A O 1
ATOM 1341 N N . LEU A 1 182 ? -6.222 -12.638 12.176 1.00 93.75 182 LEU A N 1
ATOM 1342 C CA . LEU A 1 182 ? -6.992 -11.595 12.866 1.00 93.75 182 LEU A CA 1
ATOM 1343 C C . LEU A 1 182 ? -8.232 -11.150 12.075 1.00 93.75 182 LEU A C 1
ATOM 1345 O O . LEU A 1 182 ? -9.165 -10.587 12.651 1.00 93.75 182 LEU A O 1
ATOM 1349 N N . ILE A 1 183 ? -8.210 -11.338 10.753 1.00 91.19 183 ILE A N 1
ATOM 1350 C CA . ILE A 1 183 ? -9.320 -11.022 9.850 1.00 91.19 183 ILE A CA 1
ATOM 1351 C C . ILE A 1 183 ? -10.313 -12.188 9.723 1.00 91.19 183 ILE A C 1
ATOM 1353 O O . ILE A 1 183 ? -11.503 -11.921 9.553 1.00 91.19 183 ILE A O 1
ATOM 1357 N N . GLY A 1 184 ? -9.833 -13.438 9.754 1.00 77.31 184 GLY A N 1
ATOM 1358 C CA . GLY A 1 184 ? -10.657 -14.658 9.723 1.00 77.31 184 GLY A CA 1
ATOM 1359 C C . GLY A 1 184 ? -11.191 -15.068 11.090 1.00 77.31 184 GLY A C 1
ATOM 1360 O O . GLY A 1 184 ? -12.193 -15.814 11.090 1.00 77.31 184 GLY A O 1
#

Secondary structure (DSSP, 8-state):
---S--HHHHHHHHHHHTTPPPPP--GGGGGG-EEEETTEEESS---HHHHHHT-HHHHHHHHHT-PPSEEEEEEEEETTTEEEEEEEEEETTEEEEEEEE-S-TTS-HHHHHHHHHHHHHHHHHHHHH---GGG-EEEEEEETTTTEEEEEEE-SS---HHHHHHHTB-STTHHHHHHHHHH-